Protein AF-0000000083961462 (afdb_homodimer)

Foldseek 3Di:
DDFQDQPDWWWAFFADPVQLALQRGDDIDTDRVLVLQAQAKEKEKEAQDFPDCQVLPPAVVLVVVCLVLCVVLGHQAYEYEKLDHRSRQSSRCSVSVNHDNSCRYTRTYDNVCPSQVVVHPLQKDAPVVVVSGIITFTWMFIRHNRDTQDIDGDPDNHDDLHHGPVNVSVSRD/DDFQDQPDWWWAFFADPVQLALQRGDDIDTDRVLVLQAQAKEKEWEAQDFPDCQVLPPAVVLVVVCLVLCVVLGHQAYEYEKLDHRSRQSSRCSVSPNHDNSCRYTRTYDNVCPSQVVVHPLQKDAPVVVVSGIITFTWMFIRHNRDTQDIDGDPDNHDDLHHGPVNVSVSRD

InterPro domains:
  IPR013740 Redoxin [PF08534] (23-169)
  IPR013766 Thioredoxin domain [PS51352] (6-144)
  IPR036249 Thioredoxin-like superfamily [SSF52833] (28-171)
  IPR037944 Peroxiredoxin-5-like [PTHR10430] (30-171)
  IPR037944 Peroxiredoxin-5-like [cd03013] (26-170)

Secondary structure (DSSP, 8-state):
-PBPP-SSPPEE----GGG-STT-----EE--HHHHHTTSEEEEEE-S-TT-HHIIIIIHHHHHHTHHHHHHTTEEEEEEEESS-HHHHHHHHHHTT---TT--EEEEE-TT-HHHHHH-GGGEEEEGGGT-EEEEPPEEEEEETTEEEEEEE-SSSS--STT-HHHHHHH--/-PBPP-SSPPEE----GGG-STT-----EE--HHHHHTTSEEEEEE-S-TT-HHIIIIIHHHHHHTHHHHHHTTEEEEEEEESS-HHHHHHHHHHTT---TT--EEEEE-TT-HHHHHH-GGGEEEEGGGT-EEEEPPEEEEEETTEEEEEEE-SSSS--STT-HHHHHHH--

Nearest PDB structures (foldseek):
  5j9c-assembly1_A  TM=9.405E-01  e=3.194E-19  Aspergillus fumigatus Af293
  5j9b-assembly1_B  TM=9.088E-01  e=1.086E-18  Aspergillus fumigatus Af293
  5j9b-assembly1_A  TM=9.108E-01  e=6.181E-18  Aspergillus fumigatus Af293
  7q68-assembly1_A-2  TM=9.149E-01  e=4.267E-17  Thermochaetoides thermophila DSM 1495
  7q6a-assembly1_B  TM=9.086E-01  e=7.143E-17  Thermochaetoides thermophila

Organism: NCBI:txid5486

Solvent-accessible surface area (backbone atoms only — not comparable to full-atom values): 17986 Å² total; per-residue (Å²): 122,58,61,59,79,50,91,63,60,34,29,22,31,74,58,37,84,92,42,58,49,53,62,42,65,69,68,70,42,76,44,59,44,58,67,62,24,52,86,32,32,35,39,38,32,36,30,53,40,68,37,31,58,59,45,58,71,45,53,50,49,45,42,65,75,38,47,65,60,40,48,74,69,54,37,68,38,37,37,38,34,22,28,45,28,26,45,48,30,34,25,41,42,34,69,73,64,57,82,55,68,78,46,47,64,38,42,30,21,29,36,79,39,60,66,39,47,74,76,29,70,70,35,40,42,78,36,50,92,79,49,48,18,65,26,23,26,32,21,27,32,37,31,51,54,40,26,46,80,40,75,48,53,43,93,49,91,62,85,58,63,76,54,28,50,67,50,52,58,70,66,54,127,125,57,60,60,81,51,90,64,59,34,30,23,32,74,58,39,81,92,41,56,51,54,65,43,63,69,68,70,40,76,43,59,45,57,68,62,24,52,88,31,34,34,38,39,32,36,30,53,41,67,39,31,58,60,45,58,70,44,53,50,48,45,41,65,75,38,47,66,61,41,47,75,70,54,37,69,37,39,39,38,34,22,30,46,28,26,43,48,30,35,26,40,43,34,70,74,62,58,82,55,69,78,45,47,65,38,44,30,21,28,37,80,37,59,65,39,47,74,76,29,72,71,34,41,41,78,35,49,93,78,48,48,19,66,26,22,26,31,20,28,32,36,30,50,54,38,28,45,79,41,77,48,54,44,92,50,93,60,86,58,64,78,56,28,48,66,49,52,57,69,66,54,126

Structure (mmCIF, N/CA/C/O backbone):
data_AF-0000000083961462-model_v1
#
loop_
_entity.id
_entity.type
_entity.pdbx_description
1 polymer 'Putative peroxisomal peroxiredoxin'
#
loop_
_atom_site.group_PDB
_atom_site.id
_atom_site.type_symbol
_atom_site.label_atom_id
_atom_site.label_alt_id
_atom_site.label_comp_id
_atom_site.label_asym_id
_atom_site.label_entity_id
_atom_site.label_seq_id
_atom_site.pdbx_PDB_ins_code
_atom_site.Cartn_x
_atom_site.Cartn_y
_atom_site.Cartn_z
_atom_site.occupancy
_atom_site.B_iso_or_equiv
_atom_site.auth_seq_id
_atom_site.auth_comp_id
_atom_site.auth_asym_id
_atom_site.auth_atom_id
_atom_site.pdbx_PDB_model_num
ATOM 1 N N . MET A 1 1 ? -15.281 27.422 13.891 1 69.81 1 MET A N 1
ATOM 2 C CA . MET A 1 1 ? -14.242 26.812 13.062 1 69.81 1 MET A CA 1
ATOM 3 C C . MET A 1 1 ? -14.391 25.297 13.039 1 69.81 1 MET A C 1
ATOM 5 O O . MET A 1 1 ? -14.875 24.703 14 1 69.81 1 MET A O 1
ATOM 9 N N . THR A 1 2 ? -14.203 24.828 11.82 1 91.56 2 THR A N 1
ATOM 10 C CA . THR A 1 2 ? -14.391 23.375 11.711 1 91.56 2 THR A CA 1
ATOM 11 C C . THR A 1 2 ? -13.188 22.625 12.281 1 91.56 2 THR A C 1
ATOM 13 O O . THR A 1 2 ? -12.039 23.031 12.055 1 91.56 2 THR A O 1
ATOM 16 N N . GLN A 1 3 ? -13.398 21.734 13.156 1 97 3 GLN A N 1
ATOM 17 C CA . GLN A 1 3 ? -12.344 20.938 13.789 1 97 3 GLN A CA 1
ATOM 18 C C . GLN A 1 3 ? -11.898 19.797 12.883 1 97 3 GLN A C 1
ATOM 20 O O . GLN A 1 3 ? -12.727 19.188 12.195 1 97 3 GLN A O 1
ATOM 25 N N . PHE A 1 4 ? -10.625 19.578 12.828 1 98.5 4 PHE A N 1
ATOM 26 C CA . PHE A 1 4 ? -10.148 18.359 12.172 1 98.5 4 PHE A CA 1
ATOM 27 C C . PHE A 1 4 ? -10.578 17.125 12.945 1 98.5 4 PHE A C 1
ATOM 29 O O . PHE A 1 4 ? -10.523 17.109 14.18 1 98.5 4 PHE A O 1
ATOM 36 N N . PRO A 1 5 ? -11.023 16.125 12.305 1 98.12 5 PRO A N 1
ATOM 37 C CA . PRO A 1 5 ? -11.492 14.938 13.008 1 98.12 5 PRO A CA 1
ATOM 38 C C . PRO A 1 5 ? -10.406 14.305 13.875 1 98.12 5 PRO A C 1
ATOM 40 O O . PRO A 1 5 ? -9.273 14.125 13.43 1 98.12 5 PRO A O 1
ATOM 43 N N . THR A 1 6 ? -10.781 13.953 15.156 1 97.75 6 THR A N 1
ATOM 44 C CA . THR A 1 6 ? -9.828 13.328 16.062 1 97.75 6 THR A CA 1
ATOM 45 C C . THR A 1 6 ? -10.414 12.07 16.688 1 97.75 6 THR A C 1
ATOM 47 O O . THR A 1 6 ? -9.836 11.5 17.609 1 97.75 6 THR A O 1
ATOM 50 N N . ASN A 1 7 ? -11.555 11.633 16.203 1 96.56 7 ASN A N 1
ATOM 51 C CA . ASN A 1 7 ? -12.219 10.445 16.75 1 96.56 7 ASN A CA 1
ATOM 52 C C . ASN A 1 7 ? -11.586 9.164 16.234 1 96.56 7 ASN A C 1
ATOM 54 O O . ASN A 1 7 ? -11.867 8.078 16.734 1 96.56 7 ASN A O 1
ATOM 58 N N . ILE A 1 8 ? -10.812 9.273 15.227 1 95.38 8 ILE A N 1
ATOM 59 C CA . ILE A 1 8 ? -10.039 8.164 14.672 1 95.38 8 ILE A CA 1
ATOM 60 C C . ILE A 1 8 ? -8.555 8.508 14.711 1 95.38 8 ILE A C 1
ATOM 62 O O . ILE A 1 8 ? -8.133 9.555 14.203 1 95.38 8 ILE A O 1
ATOM 66 N N . ASN A 1 9 ? -7.77 7.676 15.352 1 97 9 ASN A N 1
ATOM 67 C CA . ASN A 1 9 ? -6.32 7.844 15.344 1 97 9 ASN A CA 1
ATOM 68 C C . ASN A 1 9 ? -5.668 6.996 14.258 1 97 9 ASN A C 1
ATOM 70 O O . ASN A 1 9 ? -5.789 5.77 14.258 1 97 9 ASN A O 1
ATOM 74 N N . PRO A 1 10 ? -5 7.648 13.328 1 97.94 10 PRO A N 1
ATOM 75 C CA . PRO A 1 10 ? -4.234 6.848 12.367 1 97.94 10 PRO A CA 1
ATOM 76 C C . PRO A 1 10 ? -3.041 6.141 13.008 1 97.94 10 PRO A C 1
ATOM 78 O O . PRO A 1 10 ? -2.623 6.5 14.117 1 97.94 10 PRO A O 1
ATOM 81 N N . LYS A 1 11 ? -2.588 5.086 12.375 1 98.06 11 LYS A N 1
ATOM 82 C CA . LYS A 1 11 ? -1.362 4.406 12.789 1 98.06 11 LYS A CA 1
ATOM 83 C C . LYS A 1 11 ? -0.181 4.84 11.922 1 98.06 11 LYS A C 1
ATOM 85 O O . LYS A 1 11 ? -0.368 5.332 10.805 1 98.06 11 LYS A O 1
ATOM 90 N N . TYR A 1 12 ? 0.967 4.75 12.43 1 97.88 12 TYR A N 1
ATOM 91 C CA . TYR A 1 12 ? 2.201 4.93 11.672 1 97.88 12 TYR A CA 1
ATOM 92 C C . TYR A 1 12 ? 3.348 4.152 12.305 1 97.88 12 TYR A C 1
ATOM 94 O O . TYR A 1 12 ? 3.209 3.617 13.406 1 97.88 12 TYR A O 1
ATOM 102 N N . ILE A 1 13 ? 4.391 3.959 11.609 1 97.5 13 ILE A N 1
ATOM 103 C CA . ILE A 1 13 ? 5.621 3.357 12.109 1 97.5 13 ILE A CA 1
ATOM 104 C C . ILE A 1 13 ? 6.73 4.41 12.148 1 97.5 13 ILE A C 1
ATOM 106 O O . ILE A 1 13 ? 7.188 4.879 11.102 1 97.5 13 ILE A O 1
ATOM 110 N N . PRO A 1 14 ? 7.148 4.809 13.328 1 97.12 14 PRO A N 1
ATOM 111 C CA . PRO A 1 14 ? 8.227 5.793 13.391 1 97.12 14 PRO A CA 1
ATOM 112 C C . PRO A 1 14 ? 9.531 5.27 12.789 1 97.12 14 PRO A C 1
ATOM 114 O O . PRO A 1 14 ? 9.859 4.09 12.938 1 97.12 14 PRO A O 1
ATOM 117 N N . PHE A 1 15 ? 10.195 6.156 12.102 1 96.31 15 PHE A N 1
ATOM 118 C CA . PHE A 1 15 ? 11.516 5.793 11.594 1 96.31 15 PHE A CA 1
ATOM 119 C C . PHE A 1 15 ? 12.5 5.602 12.742 1 96.31 15 PHE A C 1
ATOM 121 O O . PHE A 1 15 ? 12.469 6.344 13.727 1 96.31 15 PHE A O 1
ATOM 128 N N . SER A 1 16 ? 13.281 4.66 12.648 1 94.56 16 SER A N 1
ATOM 129 C CA . SER A 1 16 ? 14.438 4.43 13.516 1 94.56 16 SER A CA 1
ATOM 130 C C . SER A 1 16 ? 15.633 3.938 12.711 1 94.56 16 SER A C 1
ATOM 132 O O . SER A 1 16 ? 15.477 3.193 11.742 1 94.56 16 SER A O 1
ATOM 134 N N . LYS A 1 17 ? 16.812 4.344 13.086 1 92.31 17 LYS A N 1
ATOM 135 C CA . LYS A 1 17 ? 18.031 3.945 12.391 1 92.31 17 LYS A CA 1
ATOM 136 C C . LYS A 1 17 ? 18.172 2.428 12.367 1 92.31 17 LYS A C 1
ATOM 138 O O . LYS A 1 17 ? 18.703 1.862 11.406 1 92.31 17 LYS A O 1
ATOM 143 N N . GLU A 1 18 ? 17.641 1.783 13.367 1 90.31 18 GLU A N 1
ATOM 144 C CA . GLU A 1 18 ? 17.703 0.327 13.445 1 90.31 18 GLU A CA 1
ATOM 145 C C . GLU A 1 18 ? 16.859 -0.327 12.359 1 90.31 18 GLU A C 1
ATOM 147 O O . GLU A 1 18 ? 17.141 -1.447 11.938 1 90.31 18 GLU A O 1
ATOM 152 N N . ASN A 1 19 ? 15.852 0.411 11.922 1 89.19 19 ASN A N 1
ATOM 153 C CA . ASN A 1 19 ? 14.953 -0.075 10.883 1 89.19 19 ASN A CA 1
ATOM 154 C C . ASN A 1 19 ? 14.969 0.829 9.656 1 89.19 19 ASN A C 1
ATOM 156 O O . ASN A 1 19 ? 13.914 1.238 9.164 1 89.19 19 ASN A O 1
ATOM 160 N N . SER A 1 20 ? 16.141 1.088 9.164 1 89.62 20 SER A N 1
ATOM 161 C CA . SER A 1 20 ? 16.297 2.102 8.133 1 89.62 20 SER A CA 1
ATOM 162 C C . SER A 1 20 ? 16.094 1.508 6.738 1 89.62 20 SER A C 1
ATOM 164 O O . SER A 1 20 ? 15.914 2.242 5.766 1 89.62 20 SER A O 1
ATOM 166 N N . GLY A 1 21 ? 16.203 0.167 6.633 1 91.88 21 GLY A N 1
ATOM 167 C CA . GLY A 1 21 ? 15.969 -0.466 5.344 1 91.88 21 GLY A CA 1
ATOM 168 C C . GLY A 1 21 ? 14.516 -0.424 4.906 1 91.88 21 GLY A C 1
ATOM 169 O O . GLY A 1 21 ? 13.617 -0.531 5.738 1 91.88 21 GLY A O 1
ATOM 170 N N . VAL A 1 22 ? 14.266 -0.302 3.621 1 94.12 22 VAL A N 1
ATOM 171 C CA . VAL A 1 22 ? 12.922 -0.179 3.061 1 94.12 22 VAL A CA 1
ATOM 172 C C . VAL A 1 22 ? 12.086 -1.395 3.457 1 94.12 22 VAL A C 1
ATOM 174 O O . VAL A 1 22 ? 10.875 -1.28 3.668 1 94.12 22 VAL A O 1
ATOM 177 N N . LEU A 1 23 ? 12.727 -2.582 3.643 1 94.56 23 LEU A N 1
ATOM 178 C CA . LEU A 1 23 ? 11.992 -3.812 3.916 1 94.56 23 LEU A CA 1
ATOM 179 C C . LEU A 1 23 ? 11.969 -4.109 5.414 1 94.56 23 LEU A C 1
ATOM 181 O O . LEU A 1 23 ? 11.359 -5.09 5.844 1 94.56 23 LEU A O 1
ATOM 185 N N . THR A 1 24 ? 12.57 -3.34 6.121 1 85.12 24 THR A N 1
ATOM 186 C CA . THR A 1 24 ? 12.547 -3.539 7.562 1 85.12 24 THR A CA 1
ATOM 187 C C . THR A 1 24 ? 11.453 -2.689 8.211 1 85.12 24 THR A C 1
ATOM 189 O O . THR A 1 24 ? 11.156 -1.589 7.738 1 85.12 24 THR A O 1
ATOM 192 N N . CYS A 1 25 ? 10.812 -3.334 9.078 1 81.25 25 CYS A N 1
ATOM 193 C CA . CYS A 1 25 ? 9.711 -2.551 9.625 1 81.25 25 CYS A CA 1
ATOM 194 C C . CYS A 1 25 ? 9.703 -2.605 11.148 1 81.25 25 CYS A C 1
ATOM 196 O O . CYS A 1 25 ? 10.211 -3.557 11.742 1 81.25 25 CYS A O 1
ATOM 198 N N . GLY A 1 26 ? 9.227 -1.482 11.688 1 89.25 26 GLY A N 1
ATOM 199 C CA . GLY A 1 26 ? 8.883 -1.436 13.102 1 89.25 26 GLY A CA 1
ATOM 200 C C . GLY A 1 26 ? 7.434 -1.777 13.375 1 89.25 26 GLY A C 1
ATOM 201 O O . GLY A 1 26 ? 6.754 -2.361 12.531 1 89.25 26 GLY A O 1
ATOM 202 N N . ASN A 1 27 ? 7.059 -1.509 14.586 1 93.94 27 ASN A N 1
ATOM 203 C CA . ASN A 1 27 ? 5.68 -1.771 14.992 1 93.94 27 ASN A CA 1
ATOM 204 C C . ASN A 1 27 ? 4.801 -0.538 14.812 1 93.94 27 ASN A C 1
ATOM 206 O O . ASN A 1 27 ? 5.164 0.558 15.242 1 93.94 27 ASN A O 1
ATOM 210 N N . PRO A 1 28 ? 3.682 -0.757 14.164 1 97.06 28 PRO A N 1
ATOM 211 C CA . PRO A 1 28 ? 2.754 0.372 14.062 1 97.06 28 PRO A CA 1
ATOM 212 C C . PRO A 1 28 ? 2.268 0.857 15.43 1 97.06 28 PRO A C 1
ATOM 214 O O . PRO A 1 28 ? 1.978 0.044 16.312 1 97.06 28 PRO A O 1
ATOM 217 N N . ILE A 1 29 ? 2.219 2.092 15.609 1 97.56 29 ILE A N 1
ATOM 218 C CA . ILE A 1 29 ? 1.666 2.689 16.812 1 97.56 29 ILE A CA 1
ATOM 219 C C . ILE A 1 29 ? 0.605 3.723 16.438 1 97.56 29 ILE A C 1
ATOM 221 O O . ILE A 1 29 ? 0.547 4.176 15.297 1 97.56 29 ILE A O 1
ATOM 225 N N . ASP A 1 30 ? -0.22 4.125 17.406 1 97.88 30 ASP A N 1
ATOM 226 C CA . ASP A 1 30 ? -1.248 5.141 17.188 1 97.88 30 ASP A CA 1
ATOM 227 C C . ASP A 1 30 ? -0.64 6.539 17.141 1 97.88 30 ASP A C 1
ATOM 229 O O . ASP A 1 30 ? 0.262 6.855 17.922 1 97.88 30 ASP A O 1
ATOM 233 N N . LEU A 1 31 ? -1.098 7.301 16.219 1 98.44 31 LEU A N 1
ATOM 234 C CA . LEU A 1 31 ? -0.888 8.742 16.266 1 98.44 31 LEU A CA 1
ATOM 235 C C . LEU A 1 31 ? -2.064 9.438 16.938 1 98.44 31 LEU A C 1
ATOM 237 O O . LEU A 1 31 ? -3.129 9.594 16.344 1 98.44 31 LEU A O 1
ATOM 241 N N . ASN A 1 32 ? -1.935 9.797 18.172 1 98.5 32 ASN A N 1
ATOM 242 C CA . ASN A 1 32 ? -2.996 10.484 18.906 1 98.5 32 ASN A CA 1
ATOM 243 C C . ASN A 1 32 ? -3.221 11.898 18.375 1 98.5 32 ASN A C 1
ATOM 245 O O . ASN A 1 32 ? -2.541 12.836 18.781 1 98.5 32 ASN A O 1
ATOM 249 N N . LEU A 1 33 ? -4.227 12.078 17.547 1 98.62 33 LEU A N 1
ATOM 250 C CA . LEU A 1 33 ? -4.461 13.344 16.859 1 98.62 33 LEU A CA 1
ATOM 251 C C . LEU A 1 33 ? -4.898 14.422 17.844 1 98.62 33 LEU A C 1
ATOM 253 O O . LEU A 1 33 ? -4.523 15.586 17.703 1 98.62 33 LEU A O 1
ATOM 257 N N . LYS A 1 34 ? -5.695 14.078 18.812 1 98.19 34 LYS A N 1
ATOM 258 C CA . LYS A 1 34 ? -6.121 15.055 19.812 1 98.19 34 LYS A CA 1
ATOM 259 C C . LYS A 1 34 ? -4.922 15.664 20.531 1 98.19 34 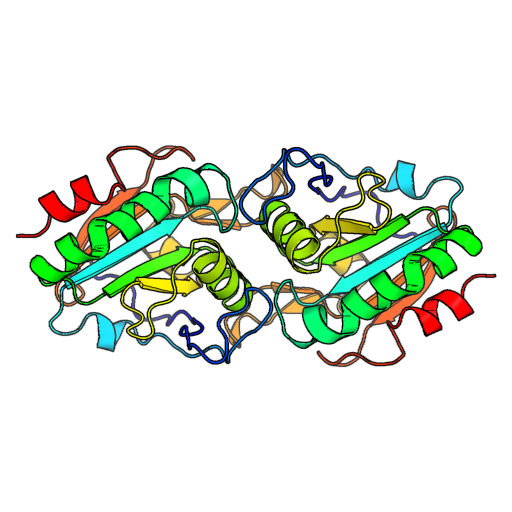LYS A C 1
ATOM 261 O O . LYS A 1 34 ? -4.844 16.891 20.688 1 98.19 34 LYS A O 1
ATOM 266 N N . ASP A 1 35 ? -4.047 14.789 20.922 1 98.56 35 ASP A N 1
ATOM 267 C CA . ASP A 1 35 ? -2.842 15.258 21.594 1 98.56 35 ASP A CA 1
ATOM 268 C C . ASP A 1 35 ? -1.95 16.047 20.641 1 98.56 35 ASP A C 1
ATOM 270 O O . ASP A 1 35 ? -1.368 17.062 21.031 1 98.56 35 ASP A O 1
ATOM 274 N N . LEU A 1 36 ? -1.837 15.578 19.438 1 98.69 36 LEU A N 1
ATOM 275 C CA . LEU A 1 36 ? -0.981 16.219 18.438 1 98.69 36 LEU A CA 1
ATOM 276 C C . LEU A 1 36 ? -1.452 17.641 18.156 1 98.69 36 LEU A C 1
ATOM 278 O O . LEU A 1 36 ? -0.634 18.547 17.984 1 98.69 36 LEU A O 1
ATOM 282 N N . PHE A 1 37 ? -2.74 17.859 18.141 1 98.62 37 PHE A N 1
ATOM 283 C CA . PHE A 1 37 ? -3.305 19.125 17.703 1 98.62 37 PHE A CA 1
ATOM 284 C C . PHE A 1 37 ? -3.387 20.109 18.875 1 98.62 37 PHE A C 1
ATOM 286 O O . PHE A 1 37 ? -3.619 21.297 18.672 1 98.62 37 PHE A O 1
ATOM 293 N N . LYS A 1 38 ? -3.236 19.594 20.078 1 98.12 38 LYS A N 1
ATOM 294 C CA . LYS A 1 38 ? -3.393 20.438 21.266 1 98.12 38 LYS A CA 1
ATOM 295 C C . LYS A 1 38 ? -2.293 21.484 21.328 1 98.12 38 LYS A C 1
ATOM 297 O O . LYS A 1 38 ? -1.106 21.156 21.344 1 98.12 38 LYS A O 1
ATOM 302 N N . ASP A 1 39 ? -2.691 22.734 21.359 1 98.25 39 ASP A N 1
ATOM 303 C CA . ASP A 1 39 ? -1.797 23.875 21.5 1 98.25 39 ASP A CA 1
ATOM 304 C C . ASP A 1 39 ? -0.655 23.812 20.5 1 98.25 39 ASP A C 1
ATOM 306 O O . ASP A 1 39 ? 0.515 23.953 20.859 1 98.25 39 ASP A O 1
ATOM 310 N N . SER A 1 40 ? -0.991 23.547 19.25 1 98.5 40 SER A N 1
ATOM 311 C CA . SER A 1 40 ? 0.039 23.375 18.234 1 98.5 40 SER A CA 1
ATOM 312 C C . SER A 1 40 ? -0.49 23.75 16.859 1 98.5 40 SER A C 1
ATOM 314 O O . SER A 1 40 ? -1.692 23.953 16.672 1 98.5 40 SER A O 1
ATOM 316 N N . THR A 1 41 ? 0.381 23.938 15.93 1 98.75 41 THR A N 1
ATOM 317 C CA . THR A 1 41 ? 0.136 24.031 14.492 1 98.75 41 THR A CA 1
ATOM 318 C C . THR A 1 41 ? 0.648 22.781 13.773 1 98.75 41 THR A C 1
ATOM 320 O O . THR A 1 41 ? 1.81 22.406 13.938 1 98.75 41 THR A O 1
ATOM 323 N N . VAL A 1 42 ? -0.262 22.125 13.094 1 98.88 42 VAL A N 1
ATOM 324 C CA . VAL A 1 42 ? 0.094 20.906 12.375 1 98.88 42 VAL A CA 1
ATOM 325 C C . VAL A 1 42 ? -0.356 21 10.922 1 98.88 42 VAL A C 1
ATOM 327 O O . VAL A 1 42 ? -1.44 21.516 10.641 1 98.88 42 VAL A O 1
ATOM 330 N N . VAL A 1 43 ? 0.468 20.594 10.008 1 98.81 43 VAL A N 1
ATOM 331 C CA . VAL A 1 43 ? 0.101 20.469 8.602 1 98.81 43 VAL A CA 1
ATOM 332 C C . VAL A 1 43 ? -0.283 19.016 8.305 1 98.81 43 VAL A C 1
ATOM 334 O O . VAL A 1 43 ? 0.419 18.094 8.703 1 98.81 43 VAL A O 1
ATOM 337 N N . VAL A 1 44 ? -1.441 18.812 7.703 1 98.81 44 VAL A N 1
ATOM 338 C CA . VAL A 1 44 ? -1.876 17.516 7.219 1 98.81 44 VAL A CA 1
ATOM 339 C C . VAL A 1 44 ? -2.029 17.547 5.699 1 98.81 44 VAL A C 1
ATOM 341 O O . VAL A 1 44 ? -2.648 18.469 5.152 1 98.81 44 VAL A O 1
ATOM 344 N N . THR A 1 45 ? -1.431 16.641 5.043 1 98.75 45 THR A N 1
ATOM 345 C CA . THR A 1 45 ? -1.65 16.547 3.604 1 98.75 45 THR A CA 1
ATOM 346 C C . THR A 1 45 ? -2.047 15.125 3.215 1 98.75 45 THR A C 1
ATOM 348 O O . THR A 1 45 ? -1.478 14.156 3.719 1 98.75 45 THR A O 1
ATOM 351 N N . GLY A 1 46 ? -3.117 14.984 2.475 1 98.31 46 GLY A N 1
ATOM 352 C CA . GLY A 1 46 ? -3.529 13.727 1.865 1 98.31 46 GLY A CA 1
ATOM 353 C C . GLY A 1 46 ? -2.936 13.508 0.487 1 98.31 46 GLY A C 1
ATOM 354 O O . GLY A 1 46 ? -2.701 14.469 -0.252 1 98.31 46 GLY A O 1
ATOM 355 N N . ALA A 1 47 ? -2.689 12.297 0.139 1 97.94 47 ALA A N 1
ATOM 356 C CA . ALA A 1 47 ? -2.17 11.938 -1.178 1 97.94 47 ALA A CA 1
ATOM 357 C C . ALA A 1 47 ? -2.877 10.703 -1.724 1 97.94 47 ALA A C 1
ATOM 359 O O . ALA A 1 47 ? -3.312 9.836 -0.958 1 97.94 47 ALA A O 1
ATOM 360 N N . PRO A 1 48 ? -3.004 10.594 -3.033 1 97.25 48 PRO A N 1
ATOM 361 C CA . PRO A 1 48 ? -3.648 9.422 -3.633 1 97.25 48 PRO A CA 1
ATOM 362 C C . PRO A 1 48 ? -2.982 8.109 -3.227 1 97.25 48 PRO A C 1
ATOM 364 O O . PRO A 1 48 ? -3.67 7.117 -2.967 1 97.25 48 PRO A O 1
ATOM 367 N N . GLY A 1 49 ? -1.555 8.195 -3.223 1 96.88 49 GLY A N 1
ATOM 368 C CA . GLY A 1 49 ? -0.974 6.945 -2.762 1 96.88 49 GLY A CA 1
ATOM 369 C C . GLY A 1 49 ? 0.541 6.926 -2.842 1 96.88 49 GLY A C 1
ATOM 370 O O . GLY A 1 49 ? 1.131 7.578 -3.705 1 96.88 49 GLY A O 1
ATOM 371 N N . PRO A 1 50 ? 1.145 6.059 -1.979 1 98 50 PRO A N 1
ATOM 372 C CA . PRO A 1 50 ? 2.594 5.844 -2.002 1 98 50 PRO A CA 1
ATOM 373 C C . PRO A 1 50 ? 3.082 5.242 -3.318 1 98 50 PRO A C 1
ATOM 375 O O . PRO A 1 50 ? 2.367 4.457 -3.943 1 98 50 PRO A O 1
ATOM 378 N N . PHE A 1 51 ? 4.336 5.703 -3.768 1 97.44 51 PHE A N 1
ATOM 379 C CA . PHE A 1 51 ? 5.074 5.137 -4.891 1 97.44 51 PHE A CA 1
ATOM 380 C C . PHE A 1 51 ? 4.422 5.512 -6.215 1 97.44 51 PHE A C 1
ATOM 382 O O . PHE A 1 51 ? 4.883 5.098 -7.277 1 97.44 51 PHE A O 1
ATOM 389 N N . THR A 1 52 ? 3.32 6.336 -6.164 1 96 52 THR A N 1
ATOM 390 C CA . THR A 1 52 ? 2.785 6.922 -7.387 1 96 52 THR A CA 1
ATOM 391 C C . THR A 1 52 ? 3.701 8.023 -7.906 1 96 52 THR A C 1
ATOM 393 O O . THR A 1 52 ? 4.41 8.664 -7.125 1 96 52 THR A O 1
ATOM 396 N N . PRO A 1 53 ? 3.693 8.242 -9.18 1 94.19 53 PRO A N 1
ATOM 397 C CA . PRO A 1 53 ? 4.668 9.164 -9.766 1 94.19 53 PRO A CA 1
ATOM 398 C C . PRO A 1 53 ? 4.555 10.578 -9.203 1 94.19 53 PRO A C 1
ATOM 400 O O . PRO A 1 53 ? 5.523 11.109 -8.648 1 94.19 53 PRO A O 1
ATOM 403 N N . VAL A 1 54 ? 3.408 11.188 -9.234 1 94.12 54 VAL A N 1
ATOM 404 C CA . VAL A 1 54 ? 3.248 12.57 -8.805 1 94.12 54 VAL A CA 1
ATOM 405 C C . VAL A 1 54 ? 3.508 12.68 -7.305 1 94.12 54 VAL A C 1
ATOM 407 O O . VAL A 1 54 ? 4.203 13.602 -6.855 1 94.12 54 VAL A O 1
ATOM 410 N N . CYS A 1 55 ? 3.033 11.789 -6.531 1 96.75 55 CYS A N 1
ATOM 411 C CA . CYS A 1 55 ? 3.188 11.828 -5.082 1 96.75 55 CYS A CA 1
ATOM 412 C C . CYS A 1 55 ? 4.648 11.664 -4.684 1 96.75 55 CYS A C 1
ATOM 414 O O . CYS A 1 55 ? 5.102 12.266 -3.705 1 96.75 55 CYS A O 1
ATOM 416 N N . SER A 1 56 ? 5.426 10.875 -5.441 1 97.06 56 SER A N 1
ATOM 417 C CA . SER A 1 56 ? 6.781 10.5 -5.047 1 97.06 56 SER A CA 1
ATOM 418 C C . SER A 1 56 ? 7.82 11.383 -5.734 1 97.06 56 SER A C 1
ATOM 420 O O . SER A 1 56 ? 8.961 11.477 -5.277 1 97.06 56 SER A O 1
ATOM 422 N N . GLU A 1 57 ? 7.418 12.023 -6.824 1 94.5 57 GLU A N 1
ATOM 423 C CA . GLU A 1 57 ? 8.391 12.82 -7.562 1 94.5 57 GLU A CA 1
ATOM 424 C C . GLU A 1 57 ? 8.195 14.312 -7.305 1 94.5 57 GLU A C 1
ATOM 426 O O . GLU A 1 57 ? 9.125 15.102 -7.473 1 94.5 57 GLU A O 1
ATOM 431 N N . GLN A 1 58 ? 7.004 14.688 -6.898 1 95.69 58 GLN A N 1
ATOM 432 C CA . GLN A 1 58 ? 6.707 16.109 -6.824 1 95.69 58 GLN A CA 1
ATOM 433 C C . GLN A 1 58 ? 6.086 16.469 -5.48 1 95.69 58 GLN A C 1
ATOM 435 O O . GLN A 1 58 ? 6.684 17.219 -4.691 1 95.69 58 GLN A O 1
ATOM 440 N N . HIS A 1 59 ? 4.977 15.914 -5.098 1 97.5 59 HIS A N 1
ATOM 441 C CA . HIS A 1 59 ? 4.129 16.344 -3.986 1 97.5 59 HIS A CA 1
ATOM 442 C C . HIS A 1 59 ? 4.859 16.203 -2.654 1 97.5 59 HIS A C 1
ATOM 444 O O . HIS A 1 59 ? 5.211 17.203 -2.029 1 97.5 59 HIS A O 1
ATOM 450 N N . ILE A 1 60 ? 5.281 14.992 -2.262 1 98.25 60 ILE A N 1
ATOM 451 C CA . ILE A 1 60 ? 5.859 14.773 -0.939 1 98.25 60 ILE A CA 1
ATOM 452 C C . ILE A 1 60 ? 7.293 15.297 -0.911 1 98.25 60 ILE A C 1
ATOM 454 O O . ILE A 1 60 ? 7.723 15.898 0.078 1 98.25 60 ILE A O 1
ATOM 458 N N . PRO A 1 61 ? 8.039 15.164 -2.027 1 97.75 61 PRO A N 1
ATOM 459 C CA . PRO A 1 61 ? 9.359 15.797 -2.039 1 97.75 61 PRO A CA 1
ATOM 460 C C . PRO A 1 61 ? 9.289 17.312 -1.831 1 97.75 61 PRO A C 1
ATOM 462 O O . PRO A 1 61 ? 10.195 17.891 -1.234 1 97.75 61 PRO A O 1
ATOM 465 N N . ASP A 1 62 ? 8.273 17.922 -2.33 1 97.94 62 ASP A N 1
ATOM 466 C CA . ASP A 1 62 ? 8.07 19.359 -2.072 1 97.94 62 ASP A CA 1
ATOM 467 C C . ASP A 1 62 ? 7.988 19.625 -0.573 1 97.94 62 ASP A C 1
ATOM 469 O O . ASP A 1 62 ? 8.555 20.609 -0.087 1 97.94 62 ASP A O 1
ATOM 473 N N . TYR A 1 63 ? 7.277 18.828 0.188 1 98.19 63 TYR A N 1
ATOM 474 C CA . TYR A 1 63 ? 7.168 18.984 1.635 1 98.19 63 TYR A CA 1
ATOM 475 C C . TYR A 1 63 ? 8.508 18.703 2.312 1 98.19 63 TYR A C 1
ATOM 477 O O . TYR A 1 63 ? 8.906 19.438 3.229 1 98.19 63 TYR A O 1
ATOM 485 N N . LEU A 1 64 ? 9.211 17.688 1.895 1 97.5 64 LEU A N 1
ATOM 486 C CA . LEU A 1 64 ? 10.484 17.312 2.496 1 97.5 64 LEU A CA 1
ATOM 487 C C . LEU A 1 64 ? 11.516 18.422 2.338 1 97.5 64 LEU A C 1
ATOM 489 O O . LEU A 1 64 ? 12.312 18.672 3.246 1 97.5 64 LEU A O 1
ATOM 493 N N . LYS A 1 65 ? 11.453 19.109 1.208 1 97.06 65 LYS A N 1
ATOM 494 C CA . LYS A 1 65 ? 12.391 20.203 0.936 1 97.06 65 LYS A CA 1
ATOM 495 C C . LYS A 1 65 ? 12.117 21.406 1.839 1 97.06 65 LYS A C 1
ATOM 497 O O . LYS A 1 65 ? 12.984 22.266 2.014 1 97.06 65 LYS A O 1
ATOM 502 N N . HIS A 1 66 ? 10.953 21.5 2.404 1 97.75 66 HIS A N 1
ATOM 503 C CA . HIS A 1 66 ? 10.562 22.688 3.143 1 97.75 66 HIS A CA 1
ATOM 504 C C . HIS A 1 66 ? 10.398 22.391 4.629 1 97.75 66 HIS A C 1
ATOM 506 O O . HIS A 1 66 ? 9.75 23.156 5.355 1 97.75 66 HIS A O 1
ATOM 512 N N . LEU A 1 67 ? 10.914 21.297 5.098 1 97 67 LEU A N 1
ATOM 513 C CA . LEU A 1 67 ? 10.742 20.906 6.496 1 97 67 LEU A CA 1
ATOM 514 C C . LEU A 1 67 ? 11.289 22 7.422 1 97 67 LEU A C 1
ATOM 516 O O . LEU A 1 67 ? 10.664 22.328 8.43 1 97 67 LEU A O 1
ATOM 520 N N . LYS A 1 68 ? 12.461 22.516 7.105 1 97 68 LYS A N 1
ATOM 521 C CA . LYS A 1 68 ? 13.055 23.562 7.934 1 97 68 LYS A CA 1
ATOM 522 C C . LYS A 1 68 ? 12.148 24.797 7.977 1 97 68 LYS A C 1
ATOM 524 O O . LYS A 1 68 ? 12.016 25.438 9.023 1 97 68 LYS A O 1
ATOM 529 N N . ASP A 1 69 ? 11.602 25.188 6.805 1 98.44 69 ASP A N 1
ATOM 530 C CA . ASP A 1 69 ? 10.695 26.328 6.742 1 98.44 69 ASP A CA 1
ATOM 531 C C . ASP A 1 69 ? 9.492 26.125 7.66 1 98.44 69 ASP A C 1
ATOM 533 O O . ASP A 1 69 ? 9.07 27.047 8.359 1 98.44 69 ASP A O 1
ATOM 537 N N . PHE A 1 70 ? 8.898 24.938 7.695 1 98.62 70 PHE A N 1
ATOM 538 C CA . PHE A 1 70 ? 7.77 24.625 8.562 1 98.62 70 PHE A CA 1
ATOM 539 C C . PHE A 1 70 ? 8.172 24.719 10.023 1 98.62 70 PHE A C 1
ATOM 541 O O . PHE A 1 70 ? 7.434 25.281 10.836 1 98.62 70 PHE A O 1
ATOM 548 N N . LYS A 1 71 ? 9.328 24.156 10.312 1 98 71 LYS A N 1
ATOM 549 C CA . LYS A 1 71 ? 9.836 24.234 11.68 1 98 71 LYS A CA 1
ATOM 550 C C . LYS A 1 71 ? 10.016 25.672 12.133 1 98 71 LYS A C 1
ATOM 552 O O . LYS A 1 71 ? 9.609 26.047 13.234 1 98 71 LYS A O 1
ATOM 557 N N . ASP A 1 72 ? 10.602 26.406 11.266 1 98.19 72 ASP A N 1
ATOM 558 C CA . ASP A 1 72 ? 10.883 27.812 11.57 1 98.19 72 ASP A CA 1
ATOM 559 C C . ASP A 1 72 ? 9.594 28.594 11.82 1 98.19 72 ASP A C 1
ATOM 561 O O . ASP A 1 72 ? 9.586 29.562 12.57 1 98.19 72 ASP A O 1
ATOM 565 N N . LYS A 1 73 ? 8.5 28.141 11.266 1 98.19 73 LYS A N 1
ATOM 566 C CA . LYS A 1 73 ? 7.211 28.828 11.422 1 98.19 73 LYS A CA 1
ATOM 567 C C . LYS A 1 73 ? 6.418 28.234 12.578 1 98.19 73 LYS A C 1
ATOM 569 O O . LYS A 1 73 ? 5.262 28.625 12.805 1 98.19 73 LYS A O 1
ATOM 574 N N . GLY A 1 74 ? 6.98 27.281 13.203 1 98.31 74 GLY A N 1
ATOM 575 C CA . GLY A 1 74 ? 6.387 26.766 14.43 1 98.31 74 GLY A CA 1
ATOM 576 C C . GLY A 1 74 ? 5.465 25.578 14.195 1 98.31 74 GLY A C 1
ATOM 577 O O . GLY A 1 74 ? 4.68 25.219 15.078 1 98.31 74 GLY A O 1
ATOM 578 N N . VAL A 1 75 ? 5.516 25.031 13.07 1 98.81 75 VAL A N 1
ATOM 579 C CA . VAL A 1 75 ? 4.742 23.812 12.805 1 98.81 75 VAL A CA 1
ATOM 580 C C . VAL A 1 75 ? 5.316 22.656 13.609 1 98.81 75 VAL A C 1
ATOM 582 O O . VAL A 1 75 ? 6.527 22.406 13.586 1 98.81 75 VAL A O 1
ATOM 585 N N . LYS A 1 76 ? 4.48 21.969 14.328 1 98.75 76 LYS A N 1
ATOM 586 C CA . LYS A 1 76 ? 4.926 20.891 15.203 1 98.75 76 LYS A CA 1
ATOM 587 C C . LYS A 1 76 ? 5.281 19.641 14.398 1 98.75 76 LYS A C 1
ATOM 589 O O . LYS A 1 76 ? 6.309 19.016 14.641 1 98.75 76 LYS A O 1
ATOM 594 N N . LYS A 1 77 ? 4.379 19.219 13.453 1 98.81 77 LYS A N 1
ATOM 595 C CA . LYS A 1 77 ? 4.551 18.047 12.586 1 98.81 77 LYS A CA 1
ATOM 596 C C . LYS A 1 77 ? 3.891 18.266 11.227 1 98.81 77 LYS A C 1
ATOM 598 O O . LYS A 1 77 ? 2.98 19.094 11.102 1 98.81 77 LYS A O 1
ATOM 603 N N . VAL A 1 78 ? 4.359 17.594 10.273 1 98.81 78 VAL A N 1
ATOM 604 C CA . VAL A 1 78 ? 3.686 17.391 9 1 98.81 78 VAL A CA 1
ATOM 605 C C . VAL A 1 78 ? 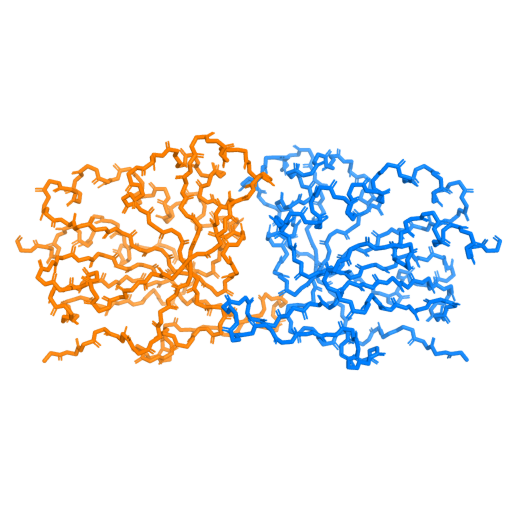3.199 15.945 8.891 1 98.81 78 VAL A C 1
ATOM 607 O O . VAL A 1 78 ? 3.994 15.008 8.992 1 98.81 78 VAL A O 1
ATOM 610 N N . VAL A 1 79 ? 1.883 15.773 8.727 1 98.88 79 VAL A N 1
ATOM 611 C CA . VAL A 1 79 ? 1.296 14.445 8.633 1 98.88 79 VAL A CA 1
ATOM 612 C C . VAL A 1 79 ? 0.886 14.156 7.195 1 98.88 79 VAL A C 1
ATOM 614 O O . VAL A 1 79 ? 0.135 14.922 6.59 1 98.88 79 VAL A O 1
ATOM 617 N N . VAL A 1 80 ? 1.413 13.102 6.637 1 98.88 80 VAL A N 1
ATOM 618 C CA . VAL A 1 80 ? 1.025 12.602 5.324 1 98.88 80 VAL A CA 1
ATOM 619 C C . VAL A 1 80 ? 0.043 11.445 5.48 1 98.88 80 VAL A C 1
ATOM 621 O O . VAL A 1 80 ? 0.359 10.438 6.117 1 98.88 80 VAL A O 1
ATOM 624 N N . LEU A 1 81 ? -1.136 11.57 4.914 1 98.75 81 LEU A N 1
ATOM 625 C CA . LEU A 1 81 ? -2.172 10.547 5 1 98.75 81 LEU A CA 1
ATOM 626 C C . LEU A 1 81 ? -2.426 9.922 3.631 1 98.75 81 LEU A C 1
ATOM 628 O O . LEU A 1 81 ? -2.504 10.625 2.625 1 98.75 81 LEU A O 1
ATOM 632 N N . THR A 1 82 ? -2.488 8.633 3.586 1 98.62 82 THR A N 1
ATOM 633 C CA . THR A 1 82 ? -3.016 7.906 2.436 1 98.62 82 THR A CA 1
ATOM 634 C C . THR A 1 82 ? -3.922 6.766 2.887 1 98.62 82 THR A C 1
ATOM 636 O O . THR A 1 82 ? -4.027 6.48 4.082 1 98.62 82 THR A O 1
ATOM 639 N N . ALA A 1 83 ? -4.586 6.121 1.936 1 98.25 83 ALA A N 1
ATOM 640 C CA . ALA A 1 83 ? -5.473 5 2.234 1 98.25 83 ALA A CA 1
ATOM 641 C C . ALA A 1 83 ? -4.703 3.684 2.271 1 98.25 83 ALA A C 1
ATOM 643 O O . ALA A 1 83 ? -5.27 2.617 2.033 1 98.25 83 ALA A O 1
ATOM 644 N N . ASN A 1 84 ? -3.414 3.697 2.49 1 98.19 84 ASN A N 1
ATOM 645 C CA . ASN A 1 84 ? -2.574 2.508 2.584 1 98.19 84 ASN A CA 1
ATOM 646 C C . ASN A 1 84 ? -2.209 2.191 4.031 1 98.19 84 ASN A C 1
ATOM 648 O O . ASN A 1 84 ? -2.434 3.008 4.926 1 98.19 84 ASN A O 1
ATOM 652 N N . ASP A 1 85 ? -1.751 1.029 4.301 1 97.56 85 ASP A N 1
ATOM 653 C CA . ASP A 1 85 ? -1.416 0.554 5.641 1 97.56 85 ASP A CA 1
ATOM 654 C C . ASP A 1 85 ? -0.086 1.136 6.113 1 97.56 85 ASP A C 1
ATOM 656 O O . ASP A 1 85 ? 0.667 1.703 5.32 1 97.56 85 ASP A O 1
ATOM 660 N N . PRO A 1 86 ? 0.228 0.985 7.434 1 97.81 86 PRO A N 1
ATOM 661 C CA . PRO A 1 86 ? 1.402 1.653 8 1 97.81 86 PRO A CA 1
ATOM 662 C C . PRO A 1 86 ? 2.717 1.097 7.457 1 97.81 86 PRO A C 1
ATOM 664 O O . PRO A 1 86 ? 3.723 1.808 7.422 1 97.81 86 PRO A O 1
ATOM 667 N N . PHE A 1 87 ? 2.75 -0.178 7.059 1 97.75 87 PHE A N 1
ATOM 668 C CA . PHE A 1 87 ? 3.98 -0.782 6.559 1 97.75 87 PHE A CA 1
ATOM 669 C C . PHE A 1 87 ? 4.379 -0.173 5.219 1 97.75 87 PHE A C 1
ATOM 671 O O . PHE A 1 87 ? 5.543 0.166 5.004 1 97.75 87 PHE A O 1
ATOM 678 N N . VAL A 1 88 ? 3.391 -0.014 4.363 1 98.12 88 VAL A N 1
ATOM 679 C CA . VAL A 1 88 ? 3.615 0.62 3.068 1 98.12 88 VAL A CA 1
ATOM 680 C C . VAL A 1 88 ? 4.039 2.072 3.271 1 98.12 88 VAL A C 1
ATOM 682 O O . VAL A 1 88 ? 4.98 2.547 2.629 1 98.12 88 VAL A O 1
ATOM 685 N N . MET A 1 89 ? 3.365 2.762 4.168 1 98.31 89 MET A N 1
ATOM 686 C CA . MET A 1 89 ? 3.662 4.168 4.418 1 98.31 89 MET A CA 1
ATOM 687 C C . MET A 1 89 ? 5.09 4.34 4.926 1 98.31 89 MET A C 1
ATOM 689 O O . MET A 1 89 ? 5.805 5.246 4.492 1 98.31 89 MET A O 1
ATOM 693 N N . ALA A 1 90 ? 5.496 3.492 5.867 1 97.56 90 ALA A N 1
ATOM 694 C CA . ALA A 1 90 ? 6.855 3.553 6.398 1 97.56 90 ALA A CA 1
ATOM 695 C C . ALA A 1 90 ? 7.883 3.279 5.305 1 97.56 90 ALA A C 1
ATOM 697 O O . ALA A 1 90 ? 8.898 3.975 5.207 1 97.56 90 ALA A O 1
ATOM 698 N N . ALA A 1 91 ? 7.641 2.275 4.492 1 97.62 91 ALA A N 1
ATOM 699 C CA . ALA A 1 91 ? 8.539 1.941 3.389 1 97.62 91 ALA A CA 1
ATOM 700 C C . ALA A 1 91 ? 8.664 3.107 2.414 1 97.62 91 ALA A C 1
ATOM 702 O O . ALA A 1 91 ? 9.766 3.408 1.939 1 97.62 91 ALA A O 1
ATOM 703 N N . TRP A 1 92 ? 7.527 3.762 2.131 1 98.12 92 TRP A N 1
ATOM 704 C CA . TRP A 1 92 ? 7.508 4.891 1.205 1 98.12 92 TRP A CA 1
ATOM 705 C C . TRP A 1 92 ? 8.336 6.051 1.748 1 98.12 92 TRP A C 1
ATOM 707 O O . TRP A 1 92 ? 9.141 6.641 1.023 1 98.12 92 TRP A O 1
ATOM 717 N N . GLY A 1 93 ? 8.148 6.379 3.031 1 97.56 93 GLY A N 1
ATOM 718 C CA . GLY A 1 93 ? 8.969 7.414 3.643 1 97.56 93 GLY A CA 1
ATOM 719 C C . GLY A 1 93 ? 10.461 7.145 3.521 1 97.56 93 GLY A C 1
ATOM 720 O O . GLY A 1 93 ? 11.219 8.031 3.133 1 97.56 93 GLY A O 1
ATOM 721 N N . LYS A 1 94 ? 10.836 5.922 3.816 1 96.81 94 LYS A N 1
ATOM 722 C CA . LYS A 1 94 ? 12.242 5.539 3.721 1 96.81 94 LYS A CA 1
ATOM 723 C C . LYS A 1 94 ? 12.734 5.609 2.277 1 96.81 94 LYS A C 1
ATOM 725 O O . LYS A 1 94 ? 13.844 6.078 2.016 1 96.81 94 LYS A O 1
ATOM 730 N N . ALA A 1 95 ? 11.914 5.152 1.346 1 96.5 95 ALA A N 1
ATOM 731 C CA . ALA A 1 95 ? 12.273 5.188 -0.069 1 96.5 95 ALA A CA 1
ATOM 732 C C . ALA A 1 95 ? 12.484 6.625 -0.542 1 96.5 95 ALA A C 1
ATOM 734 O O . ALA A 1 95 ? 13.32 6.879 -1.415 1 96.5 95 ALA A O 1
ATOM 735 N N . LEU A 1 96 ? 11.742 7.547 0.009 1 97.19 96 LEU A N 1
ATOM 736 C CA . LEU A 1 96 ? 11.852 8.961 -0.338 1 97.19 96 LEU A CA 1
ATOM 737 C C . LEU A 1 96 ? 13.094 9.578 0.289 1 97.19 96 LEU A C 1
ATOM 739 O O . LEU A 1 96 ? 13.406 10.742 0.031 1 97.19 96 LEU A O 1
ATOM 743 N N . GLY A 1 97 ? 13.742 8.828 1.172 1 94.56 97 GLY A N 1
ATOM 744 C CA . GLY A 1 97 ? 14.992 9.273 1.758 1 94.56 97 GLY A CA 1
ATOM 745 C C . GLY A 1 97 ? 14.812 9.93 3.115 1 94.56 97 GLY A C 1
ATOM 746 O O . GLY A 1 97 ? 15.75 10.523 3.652 1 94.56 97 GLY A O 1
ATOM 747 N N . TYR A 1 98 ? 13.57 9.836 3.609 1 94.19 98 TYR A N 1
ATOM 748 C CA . TYR A 1 98 ? 13.383 10.383 4.945 1 94.19 98 TYR A CA 1
ATOM 749 C C . TYR A 1 98 ? 13.984 9.477 6.008 1 94.19 98 TYR A C 1
ATOM 751 O O . TYR A 1 98 ? 13.539 8.336 6.188 1 94.19 98 TYR A O 1
ATOM 759 N N . THR A 1 99 ? 15.008 9.93 6.758 1 89.31 99 THR A N 1
ATOM 760 C CA . THR A 1 99 ? 15.75 9.117 7.711 1 89.31 99 THR A CA 1
ATOM 761 C C . THR A 1 99 ? 15.992 9.883 9.008 1 89.31 99 THR A C 1
ATOM 763 O O . THR A 1 99 ? 17.062 9.773 9.617 1 89.31 99 THR A O 1
ATOM 766 N N . ASP A 1 100 ? 15.094 10.641 9.336 1 92.94 100 ASP A N 1
ATOM 767 C CA . ASP A 1 100 ? 15.242 11.445 10.547 1 92.94 100 ASP A CA 1
ATOM 768 C C . ASP A 1 100 ? 14.422 10.859 11.695 1 92.94 100 ASP A C 1
ATOM 770 O O . ASP A 1 100 ? 13.188 10.797 11.609 1 92.94 100 ASP A O 1
ATOM 774 N N . GLU A 1 101 ? 15.047 10.555 12.836 1 95.31 101 GLU A N 1
ATOM 775 C CA . GLU A 1 101 ? 14.398 9.906 13.977 1 95.31 101 GLU A CA 1
ATOM 776 C C . GLU A 1 101 ? 13.516 10.891 14.734 1 95.31 101 GLU A C 1
ATOM 778 O O . GLU A 1 101 ? 12.719 10.484 15.586 1 95.31 101 GLU A O 1
ATOM 783 N N . GLU A 1 102 ? 13.617 12.125 14.398 1 95.94 102 GLU A N 1
ATOM 784 C CA . GLU A 1 102 ? 12.703 13.102 14.984 1 95.94 102 GLU A CA 1
ATOM 785 C C . GLU A 1 102 ? 11.266 12.859 14.539 1 95.94 102 GLU A C 1
ATOM 787 O O . GLU A 1 102 ? 10.32 13.266 15.211 1 95.94 102 GLU A O 1
ATOM 792 N N . ASN A 1 103 ? 11.086 12.188 13.43 1 97.31 103 ASN A N 1
ATOM 793 C CA . ASN A 1 103 ? 9.773 11.914 12.859 1 97.31 103 ASN A CA 1
ATOM 794 C C . ASN A 1 103 ? 8.93 13.18 12.758 1 97.31 103 ASN A C 1
ATOM 796 O O . ASN A 1 103 ? 7.777 13.203 13.195 1 97.31 103 ASN A O 1
ATOM 800 N N . TYR A 1 104 ? 9.656 14.227 12.234 1 98.5 104 TYR A N 1
ATOM 801 C CA . TYR A 1 104 ? 8.953 15.484 12.016 1 98.5 104 TYR A CA 1
ATOM 802 C C . TYR A 1 104 ? 7.879 15.336 10.945 1 98.5 104 TYR A C 1
ATOM 804 O O . TYR A 1 104 ? 6.801 15.922 11.055 1 98.5 104 TYR A O 1
ATOM 812 N N . ILE A 1 105 ? 8.164 14.688 9.891 1 98.56 105 ILE A N 1
ATOM 813 C CA . ILE A 1 105 ? 7.137 14.25 8.953 1 98.56 105 ILE A CA 1
ATOM 814 C C . ILE A 1 105 ? 6.688 12.836 9.305 1 98.56 105 ILE A C 1
ATOM 816 O O . ILE A 1 105 ? 7.516 11.961 9.555 1 98.56 105 ILE A O 1
ATOM 820 N N . ILE A 1 106 ? 5.402 12.648 9.422 1 98.62 106 ILE A N 1
ATOM 821 C CA . ILE A 1 106 ? 4.809 11.375 9.812 1 98.62 106 ILE A CA 1
ATOM 822 C C . ILE A 1 106 ? 4.023 10.789 8.648 1 98.62 106 ILE A C 1
ATOM 824 O O . ILE A 1 106 ? 3.092 11.414 8.133 1 98.62 106 ILE A O 1
ATOM 828 N N . PHE A 1 107 ? 4.43 9.664 8.203 1 98.5 107 PHE A N 1
ATOM 829 C CA . PHE A 1 107 ? 3.689 8.93 7.188 1 98.5 107 PHE A CA 1
ATOM 830 C C . PHE A 1 107 ? 2.627 8.047 7.824 1 98.5 107 PHE A C 1
ATOM 832 O O . PHE A 1 107 ? 2.922 6.93 8.258 1 98.5 107 PHE A O 1
ATOM 839 N N . ALA A 1 108 ? 1.399 8.523 7.879 1 98.69 108 ALA A N 1
ATOM 840 C CA . ALA A 1 108 ? 0.32 7.887 8.625 1 98.69 108 ALA A CA 1
ATOM 841 C C . ALA A 1 108 ? -0.712 7.273 7.684 1 98.69 108 ALA A C 1
ATOM 843 O O . ALA A 1 108 ? -0.63 7.449 6.465 1 98.69 108 ALA A O 1
ATOM 844 N N . THR A 1 109 ? -1.575 6.562 8.266 1 98.12 109 THR A N 1
ATOM 845 C CA . THR A 1 109 ? -2.508 5.766 7.477 1 98.12 109 THR A CA 1
ATOM 846 C C . THR A 1 109 ? -3.938 6.266 7.656 1 98.12 109 THR A C 1
ATOM 848 O O . THR A 1 109 ? -4.277 6.816 8.711 1 98.12 109 THR A O 1
ATOM 851 N N . ASP A 1 110 ? -4.746 6.156 6.688 1 97.88 110 ASP A N 1
ATOM 852 C CA . ASP A 1 110 ? -6.203 6.273 6.656 1 97.88 110 ASP A CA 1
ATOM 853 C C . ASP A 1 110 ? -6.82 5.199 5.77 1 97.88 110 ASP A C 1
ATOM 855 O O . ASP A 1 110 ? -7.461 5.508 4.762 1 97.88 110 ASP A O 1
ATOM 859 N N . PRO A 1 111 ? -6.594 3.9 6.137 1 95.56 111 PRO A N 1
ATOM 860 C CA . PRO A 1 111 ? -6.777 2.781 5.211 1 95.56 111 PRO A CA 1
ATOM 861 C C . PRO A 1 111 ? -8.203 2.686 4.676 1 95.56 111 PRO A C 1
ATOM 863 O O . PRO A 1 111 ? -8.422 2.182 3.568 1 95.56 111 PRO A O 1
ATOM 866 N N . ASN A 1 112 ? -9.195 3.1 5.391 1 95.19 112 ASN A N 1
ATOM 867 C CA . ASN A 1 112 ? -10.586 3.096 4.941 1 95.19 112 ASN A CA 1
ATOM 868 C C . ASN A 1 112 ? -11.07 4.504 4.609 1 95.19 112 ASN A C 1
ATOM 870 O O . ASN A 1 112 ? -12.273 4.73 4.465 1 95.19 112 ASN A O 1
ATOM 874 N N . ALA A 1 113 ? -10.203 5.453 4.645 1 97.62 113 ALA A N 1
ATOM 875 C CA . ALA A 1 113 ? -10.422 6.863 4.34 1 97.62 113 ALA A CA 1
ATOM 876 C C . ALA A 1 113 ? -11.461 7.473 5.285 1 97.62 113 ALA A C 1
ATOM 878 O O . ALA A 1 113 ? -12.211 8.367 4.895 1 97.62 113 ALA A O 1
ATOM 879 N N . GLU A 1 114 ? -11.539 6.922 6.461 1 97.69 114 GLU A N 1
ATOM 880 C CA . GLU A 1 114 ? -12.57 7.371 7.398 1 97.69 114 GLU A CA 1
ATOM 881 C C . GLU A 1 114 ? -12.305 8.805 7.855 1 97.69 114 GLU A C 1
ATOM 883 O O . GLU A 1 114 ? -13.242 9.602 7.977 1 97.69 114 GLU A O 1
ATOM 888 N N . ILE A 1 115 ? -11.07 9.18 8.164 1 98.25 115 ILE A N 1
ATOM 889 C CA . ILE A 1 115 ? -10.711 10.531 8.562 1 98.25 115 ILE A CA 1
ATOM 890 C C . ILE A 1 115 ? -11.031 11.508 7.43 1 98.25 115 ILE A C 1
ATOM 892 O O . ILE A 1 115 ? -11.695 12.523 7.641 1 98.25 115 ILE A O 1
ATOM 896 N N . SER A 1 116 ? -10.594 11.172 6.227 1 98.38 116 SER A N 1
ATOM 897 C CA . SER A 1 116 ? -10.742 12.047 5.066 1 98.38 116 SER A CA 1
ATOM 898 C C . SER A 1 116 ? -12.203 12.203 4.672 1 98.38 116 SER A C 1
ATOM 900 O O . SER A 1 116 ? -12.617 13.266 4.199 1 98.38 116 SER A O 1
ATOM 902 N N . LYS A 1 117 ? -12.977 11.109 4.824 1 98.19 117 LYS A N 1
ATOM 903 C CA . LYS A 1 117 ? -14.406 11.188 4.551 1 98.19 117 LYS A CA 1
ATOM 904 C C . LYS A 1 117 ? -15.094 12.203 5.465 1 98.19 117 LYS A C 1
ATOM 906 O O . LYS A 1 117 ? -16.047 12.875 5.059 1 98.19 117 LYS A O 1
ATOM 911 N N . GLU A 1 118 ? -14.641 12.305 6.699 1 98.12 118 GLU A N 1
ATOM 912 C CA . GLU A 1 118 ? -15.211 13.25 7.648 1 98.12 118 GLU A CA 1
ATOM 913 C C . GLU A 1 118 ? -14.891 14.688 7.246 1 98.12 118 GLU A C 1
ATOM 915 O O . GLU A 1 118 ? -15.578 15.625 7.664 1 98.12 118 GLU A O 1
ATOM 920 N N . LEU A 1 119 ? -13.836 14.875 6.477 1 97.88 119 LEU A N 1
ATOM 921 C CA . LEU A 1 119 ? -13.508 16.203 5.965 1 97.88 119 LEU A CA 1
ATOM 922 C C . LEU A 1 119 ? -14.43 16.578 4.805 1 97.88 119 LEU A C 1
ATOM 924 O O . LEU A 1 119 ? -14.547 17.75 4.457 1 97.88 119 LEU A O 1
ATOM 928 N N . GLY A 1 120 ? -14.977 15.586 4.133 1 96.69 120 GLY A N 1
ATOM 929 C CA . GLY A 1 120 ? -15.875 15.781 3.008 1 96.69 120 GLY A CA 1
ATOM 930 C C . GLY A 1 120 ? -15.625 14.812 1.867 1 96.69 120 GLY A C 1
ATOM 931 O O . GLY A 1 120 ? -14.57 14.18 1.806 1 96.69 120 GLY A O 1
ATOM 932 N N . GLU A 1 121 ? -16.531 14.773 0.934 1 95.19 121 GLU A N 1
ATOM 933 C CA . GLU A 1 121 ? -16.438 13.836 -0.182 1 95.19 121 GLU A CA 1
ATOM 934 C C . GLU A 1 121 ? -15.32 14.227 -1.146 1 95.19 121 GLU A C 1
ATOM 936 O O . GLU A 1 121 ? -14.758 13.375 -1.833 1 95.19 121 GLU A O 1
ATOM 941 N N . ASP A 1 122 ? -15.023 15.484 -1.107 1 95.75 122 ASP A N 1
ATOM 942 C CA . ASP A 1 122 ? -14.023 16.016 -2.031 1 95.75 122 ASP A CA 1
ATOM 943 C C . ASP A 1 122 ? -12.617 15.602 -1.61 1 95.75 122 ASP A C 1
ATOM 945 O O . ASP A 1 122 ? -11.648 15.875 -2.32 1 95.75 122 ASP A O 1
ATOM 949 N N . PHE A 1 123 ? -12.508 14.852 -0.512 1 97.75 123 PHE A N 1
ATOM 950 C CA . PHE A 1 123 ? -11.188 14.523 0.005 1 97.75 123 PHE A CA 1
ATOM 951 C C . PHE A 1 123 ? -10.906 13.031 -0.135 1 97.75 123 PHE A C 1
ATOM 953 O O . PHE A 1 123 ? -9.883 12.539 0.344 1 97.75 123 PHE A O 1
ATOM 960 N N . VAL A 1 124 ? -11.844 12.352 -0.777 1 97.44 124 VAL A N 1
ATOM 961 C CA . VAL A 1 124 ? -11.727 10.922 -1.056 1 97.44 124 VAL A CA 1
ATOM 962 C C . VAL A 1 124 ? -12.055 10.656 -2.521 1 97.44 124 VAL A C 1
ATOM 964 O O . VAL A 1 124 ? -12.797 11.414 -3.148 1 97.44 124 VAL A O 1
ATOM 967 N N . VAL A 1 125 ? -11.492 9.648 -3.08 1 95.88 125 VAL A N 1
ATOM 968 C CA . VAL A 1 125 ? -11.781 9.266 -4.461 1 95.88 125 VAL A CA 1
ATOM 969 C C . VAL A 1 125 ? -11.773 7.75 -4.59 1 95.88 125 VAL A C 1
ATOM 971 O O . VAL A 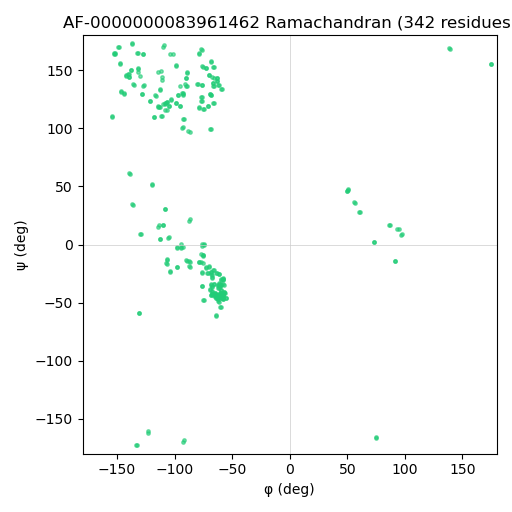1 125 ? -10.867 7.082 -4.074 1 95.88 125 VAL A O 1
ATOM 974 N N . ASP A 1 126 ? -12.82 7.262 -5.195 1 94.94 126 ASP A N 1
ATOM 975 C CA . ASP A 1 126 ? -12.891 5.832 -5.477 1 94.94 126 ASP A CA 1
ATOM 976 C C . ASP A 1 126 ? -12.352 5.52 -6.871 1 94.94 126 ASP A C 1
ATOM 978 O O . ASP A 1 126 ? -13.016 5.793 -7.875 1 94.94 126 ASP A O 1
ATOM 982 N N . LEU A 1 127 ? -11.195 4.91 -6.953 1 94.81 127 LEU A N 1
ATOM 983 C CA . LEU A 1 127 ? -10.562 4.555 -8.219 1 94.81 127 LEU A CA 1
ATOM 984 C C . LEU A 1 127 ? -10.609 3.047 -8.445 1 94.81 127 LEU A C 1
ATOM 986 O O . LEU A 1 127 ? -9.695 2.475 -9.047 1 94.81 127 LEU A O 1
ATOM 990 N N . SER A 1 128 ? -11.578 2.42 -7.957 1 93.94 128 SER A N 1
ATOM 991 C CA . SER A 1 128 ? -11.758 0.979 -8.102 1 93.94 128 SER A CA 1
ATOM 992 C C . SER A 1 128 ? -11.859 0.579 -9.57 1 93.94 128 SER A C 1
ATOM 994 O O . SER A 1 128 ? -11.32 -0.453 -9.977 1 93.94 128 SER A O 1
ATOM 996 N N . SER A 1 129 ? -12.555 1.395 -10.406 1 92.81 129 SER A N 1
ATOM 997 C CA . SER A 1 129 ? -12.719 1.088 -11.828 1 92.81 129 SER A CA 1
ATOM 998 C C . SER A 1 129 ? -11.375 1.086 -12.547 1 92.81 129 SER A C 1
ATOM 1000 O O . SER A 1 129 ? -11.203 0.382 -13.547 1 92.81 129 SER A O 1
ATOM 1002 N N . ALA A 1 130 ? -10.422 1.809 -11.969 1 91.88 130 ALA A N 1
ATOM 1003 C CA . ALA A 1 130 ? -9.086 1.869 -12.547 1 91.88 130 ALA A CA 1
ATOM 1004 C C . ALA A 1 130 ? -8.164 0.831 -11.922 1 91.88 130 ALA A C 1
ATOM 1006 O O . ALA A 1 130 ? -6.988 0.735 -12.281 1 91.88 130 ALA A O 1
ATOM 1007 N N . GLY A 1 131 ? -8.68 0.072 -10.922 1 93.56 131 GLY A N 1
ATOM 1008 C CA . GLY A 1 131 ? -7.895 -0.977 -10.289 1 93.56 131 GLY A CA 1
ATOM 1009 C C . GLY A 1 131 ? -7.043 -0.475 -9.141 1 93.56 131 GLY A C 1
ATOM 1010 O O . GLY A 1 131 ? -6.121 -1.16 -8.695 1 93.56 131 GLY A O 1
ATOM 1011 N N . PHE A 1 132 ? -7.332 0.713 -8.625 1 94.88 132 PHE A N 1
ATOM 1012 C CA . PHE A 1 132 ? -6.477 1.295 -7.594 1 94.88 132 PHE A CA 1
ATOM 1013 C C . PHE A 1 132 ? -7.156 1.244 -6.23 1 94.88 132 PHE A C 1
ATOM 1015 O O . PHE A 1 132 ? -6.508 1.427 -5.199 1 94.88 132 PHE A O 1
ATOM 1022 N N . GLY A 1 133 ? -8.539 0.934 -6.223 1 95.25 133 GLY A N 1
ATOM 1023 C CA . GLY A 1 133 ? -9.281 0.918 -4.977 1 95.25 133 GLY A CA 1
ATOM 1024 C C . GLY A 1 133 ? -9.586 2.307 -4.441 1 95.25 133 GLY A C 1
ATOM 1025 O O . GLY A 1 133 ? -9.562 3.283 -5.191 1 95.25 133 GLY A O 1
ATOM 1026 N N . LEU A 1 134 ? -9.992 2.338 -3.197 1 96.5 134 LEU A N 1
ATOM 1027 C CA . LEU A 1 134 ? -10.258 3.588 -2.492 1 96.5 134 LEU A CA 1
ATOM 1028 C C . LEU A 1 134 ? -8.953 4.344 -2.225 1 96.5 134 LEU A C 1
ATOM 1030 O O . LEU A 1 134 ? -7.977 3.756 -1.759 1 96.5 134 LEU A O 1
ATOM 1034 N N . ARG A 1 135 ? -8.961 5.609 -2.584 1 97.44 135 ARG A N 1
ATOM 1035 C CA . ARG A 1 135 ? -7.797 6.473 -2.395 1 97.44 135 ARG A CA 1
ATOM 1036 C C . ARG A 1 135 ? -8.195 7.801 -1.761 1 97.44 135 ARG A C 1
ATOM 1038 O O . ARG A 1 135 ? -9.383 8.125 -1.682 1 97.44 135 ARG A O 1
ATOM 1045 N N . LEU A 1 136 ? -7.23 8.523 -1.273 1 98.06 136 LEU A N 1
ATOM 1046 C CA . LEU A 1 136 ? -7.469 9.906 -0.886 1 98.06 136 LEU A CA 1
ATOM 1047 C C . LEU A 1 136 ? -7.203 10.852 -2.053 1 98.06 136 LEU A C 1
ATOM 1049 O O . LEU A 1 136 ? -6.309 10.602 -2.867 1 98.06 136 LEU A O 1
ATOM 1053 N N . GLN A 1 137 ? -8.031 11.898 -2.129 1 97.25 137 GLN A N 1
ATOM 1054 C CA . GLN A 1 137 ? -7.664 13.016 -2.994 1 97.25 137 GLN A CA 1
ATOM 1055 C C . GLN A 1 137 ? -6.422 13.734 -2.471 1 97.25 137 GLN A C 1
ATOM 1057 O O . GLN A 1 137 ? -6.09 13.625 -1.289 1 97.25 137 GLN A O 1
ATOM 1062 N N . ARG A 1 138 ? -5.727 14.336 -3.445 1 97.88 138 ARG A N 1
ATOM 1063 C CA . ARG A 1 138 ? -4.633 15.188 -2.996 1 97.88 138 ARG A CA 1
ATOM 1064 C C . ARG A 1 138 ? -5.16 16.453 -2.338 1 97.88 138 ARG A C 1
ATOM 1066 O O . ARG A 1 138 ? -5.906 17.219 -2.957 1 97.88 138 ARG A O 1
ATOM 1073 N N . TYR A 1 139 ? -4.832 16.641 -1.061 1 98.06 139 TYR A N 1
ATOM 1074 C CA . TYR A 1 139 ? -5.344 17.812 -0.353 1 98.06 139 TYR A CA 1
ATOM 1075 C C . TYR A 1 139 ? -4.359 18.281 0.711 1 98.06 139 TYR A C 1
ATOM 1077 O O . TYR A 1 139 ? -3.361 17.609 0.98 1 98.06 139 TYR A O 1
ATOM 1085 N N . ALA A 1 140 ? -4.605 19.422 1.276 1 98.19 140 ALA A N 1
ATOM 1086 C CA . ALA A 1 140 ? -3.814 19.953 2.381 1 98.19 140 ALA A CA 1
ATOM 1087 C C . ALA A 1 140 ? -4.707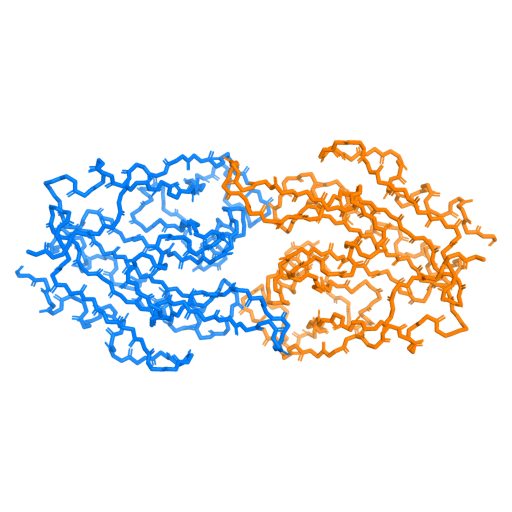 20.625 3.424 1 98.19 140 ALA A C 1
ATOM 1089 O O . ALA A 1 140 ? -5.73 21.219 3.084 1 98.19 140 ALA A O 1
ATOM 1090 N N . ALA A 1 141 ? -4.309 20.531 4.609 1 98.5 141 ALA A N 1
ATOM 1091 C CA . ALA A 1 141 ? -4.957 21.188 5.742 1 98.5 141 ALA A CA 1
ATOM 1092 C C . ALA A 1 141 ? -3.928 21.828 6.676 1 98.5 141 ALA A C 1
ATOM 1094 O O . ALA A 1 141 ? -2.859 21.25 6.91 1 98.5 141 ALA A O 1
ATOM 1095 N N . LEU A 1 142 ? -4.227 22.984 7.121 1 98.69 142 LEU A N 1
ATOM 1096 C CA . LEU A 1 142 ? -3.547 23.609 8.25 1 98.69 142 LEU A CA 1
ATOM 1097 C C . LEU A 1 142 ? -4.414 23.562 9.5 1 98.69 142 LEU A C 1
ATOM 1099 O O . LEU A 1 142 ? -5.539 24.062 9.5 1 98.69 142 LEU A O 1
ATOM 1103 N N . VAL A 1 143 ? -3.938 22.922 10.531 1 98.75 143 VAL A N 1
ATOM 1104 C CA . VAL A 1 143 ? -4.691 22.719 11.766 1 98.75 143 VAL A CA 1
ATOM 1105 C C . VAL A 1 143 ? -4.023 23.469 12.906 1 98.75 143 VAL A C 1
ATOM 1107 O O . VAL A 1 143 ? -2.877 23.188 13.266 1 98.75 143 VAL A O 1
ATOM 1110 N N . VAL A 1 144 ? -4.711 24.406 13.516 1 98.5 144 VAL A N 1
ATOM 1111 C CA . VAL A 1 144 ? -4.215 25.219 14.625 1 98.5 144 VAL A CA 1
ATOM 1112 C C . VAL A 1 144 ? -5.078 24.969 15.859 1 98.5 144 VAL A C 1
ATOM 1114 O O . VAL A 1 144 ? -6.242 25.375 15.906 1 98.5 144 VAL A O 1
ATOM 1117 N N . ASN A 1 145 ? -4.477 24.297 16.844 1 98.25 145 ASN A N 1
ATOM 1118 C CA . ASN A 1 145 ? -5.191 23.953 18.078 1 98.25 145 ASN A CA 1
ATOM 1119 C C . ASN A 1 145 ? -6.469 23.172 17.781 1 98.25 145 ASN A C 1
ATOM 1121 O O . ASN A 1 145 ? -7.523 23.453 18.344 1 98.25 145 ASN A O 1
ATOM 1125 N N . GLY A 1 146 ? -6.344 22.344 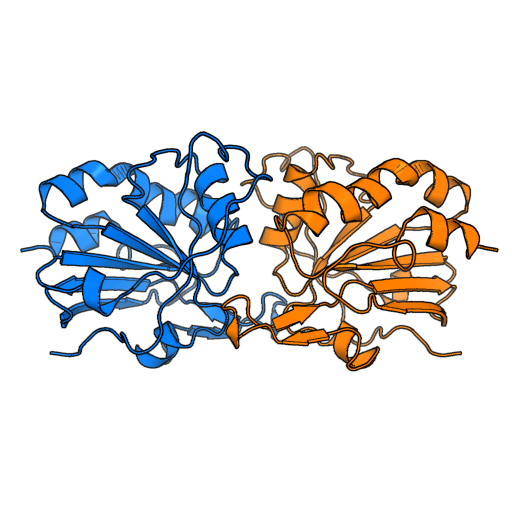16.766 1 98.25 146 GLY A N 1
ATOM 1126 C CA . GLY A 1 146 ? -7.449 21.469 16.422 1 98.25 146 GLY A CA 1
ATOM 1127 C C . GLY A 1 146 ? -8.391 22.062 15.391 1 98.25 146 GLY A C 1
ATOM 1128 O O . GLY A 1 146 ? -9.211 21.359 14.812 1 98.25 146 GLY A O 1
ATOM 1129 N N . ASP A 1 147 ? -8.281 23.391 15.148 1 98.19 147 ASP A N 1
ATOM 1130 C CA . ASP A 1 147 ? -9.148 24.078 14.195 1 98.19 147 ASP A CA 1
ATOM 1131 C C . ASP A 1 147 ? -8.531 24.062 12.797 1 98.19 147 ASP A C 1
ATOM 1133 O O . ASP A 1 147 ? -7.328 24.281 12.641 1 98.19 147 ASP A O 1
ATOM 1137 N N . ILE A 1 148 ? -9.367 23.781 11.828 1 98.56 148 ILE A N 1
ATOM 1138 C CA . ILE A 1 148 ? -8.922 23.844 10.438 1 98.56 148 ILE A CA 1
ATOM 1139 C C . ILE A 1 148 ? -8.906 25.297 9.977 1 98.56 148 ILE A C 1
ATOM 1141 O O . ILE A 1 148 ? -9.953 25.953 9.93 1 98.56 148 ILE A O 1
ATOM 1145 N N . THR A 1 149 ? -7.766 25.812 9.625 1 97.88 149 THR A N 1
ATOM 1146 C CA . THR A 1 149 ? -7.66 27.203 9.172 1 97.88 149 THR A CA 1
ATOM 1147 C C . THR A 1 149 ? -7.434 27.25 7.66 1 97.88 149 THR A C 1
ATOM 1149 O O . THR A 1 149 ? -7.613 28.297 7.039 1 97.88 149 THR A O 1
ATOM 1152 N N . TYR A 1 150 ? -7.062 26.188 7.117 1 97.88 150 TYR A N 1
ATOM 1153 C CA . TYR A 1 150 ? -6.957 25.984 5.676 1 97.88 150 TYR A CA 1
ATOM 1154 C C . TYR A 1 150 ? -7.289 24.531 5.312 1 97.88 150 TYR A C 1
ATOM 1156 O O . TYR A 1 150 ? -6.844 23.609 5.98 1 97.88 150 TYR A O 1
ATOM 1164 N N . LEU A 1 151 ? -8.117 24.312 4.332 1 98 151 LEU A N 1
ATOM 1165 C CA . LEU A 1 151 ? -8.469 23 3.824 1 98 151 LEU A CA 1
ATOM 1166 C C . LEU A 1 151 ? -8.922 23.078 2.371 1 98 151 LEU A C 1
ATOM 1168 O O . LEU A 1 151 ? -10 23.594 2.076 1 98 151 LEU A O 1
ATOM 1172 N N . LYS A 1 152 ? -8.078 22.531 1.529 1 97.25 152 LYS A N 1
ATOM 1173 C CA . LYS A 1 152 ? -8.414 22.516 0.108 1 97.25 152 LYS A CA 1
ATOM 1174 C C . LYS A 1 152 ? -7.961 21.219 -0.547 1 97.25 152 LYS A C 1
ATOM 1176 O O . LYS A 1 152 ? -6.949 20.641 -0.147 1 97.25 152 LYS A O 1
ATOM 1181 N N . SER A 1 153 ? -8.695 20.75 -1.479 1 96.69 153 SER A N 1
ATOM 1182 C CA . SER A 1 153 ? -8.406 19.562 -2.275 1 96.69 153 SER A CA 1
ATOM 1183 C C . SER A 1 153 ? -8.078 19.922 -3.717 1 96.69 153 SER A C 1
ATOM 1185 O O . SER A 1 153 ? -8.664 20.859 -4.281 1 96.69 153 SER A O 1
ATOM 1187 N N . GLU A 1 154 ? -7.16 19.234 -4.258 1 95.38 154 GLU A N 1
ATOM 1188 C CA . GLU A 1 154 ? -6.891 19.375 -5.688 1 95.38 154 GLU A CA 1
ATOM 1189 C C . GLU A 1 154 ? -8.07 18.891 -6.523 1 95.38 154 GLU A C 1
ATOM 1191 O O . GLU A 1 154 ? -8.797 17.984 -6.113 1 95.38 154 GLU A O 1
ATOM 1196 N N . LYS A 1 155 ? -8.336 19.5 -7.559 1 84.69 155 LYS A N 1
ATOM 1197 C CA . LYS A 1 155 ? -9.469 19.156 -8.406 1 84.69 155 LYS A CA 1
ATOM 1198 C C . LYS A 1 155 ? -9.25 17.797 -9.086 1 84.69 155 LYS A C 1
ATOM 1200 O O . LYS A 1 155 ? -10.211 17.062 -9.336 1 84.69 155 LYS A O 1
ATOM 1205 N N . ASP A 1 156 ? -8.062 17.547 -9.375 1 83.62 156 ASP A N 1
ATOM 1206 C CA . ASP A 1 156 ? -7.711 16.297 -10.031 1 83.62 156 ASP A CA 1
ATOM 1207 C C . ASP A 1 156 ? -6.5 15.648 -9.367 1 83.62 156 ASP A C 1
ATOM 1209 O O . ASP A 1 156 ? -6.07 16.078 -8.297 1 83.62 156 ASP A O 1
ATOM 1213 N N . LEU A 1 157 ? -6.004 14.57 -10 1 81.88 157 LEU A N 1
ATOM 1214 C CA . LEU A 1 157 ? -4.906 13.797 -9.43 1 81.88 157 LEU A CA 1
ATOM 1215 C C . LEU A 1 157 ? -3.578 14.531 -9.609 1 81.88 157 LEU A C 1
ATOM 1217 O O . LEU A 1 157 ? -2.551 14.094 -9.086 1 81.88 157 LEU A O 1
ATOM 1221 N N . GLY A 1 158 ? -3.695 15.602 -10.203 1 86.31 158 GLY A N 1
ATOM 1222 C CA . GLY A 1 158 ? -2.494 16.391 -10.398 1 86.31 158 GLY A CA 1
ATOM 1223 C C . GLY A 1 158 ? -2.068 17.156 -9.164 1 86.31 158 GLY A C 1
ATOM 1224 O O . GLY A 1 158 ? -2.785 17.172 -8.164 1 86.31 158 GLY A O 1
ATOM 1225 N N . PHE A 1 159 ? -0.8 17.656 -9.109 1 91.31 159 PHE A N 1
ATOM 1226 C CA . PHE A 1 159 ? -0.213 18.453 -8.047 1 91.31 159 PHE A CA 1
ATOM 1227 C C . PHE A 1 159 ? -0.061 19.906 -8.484 1 91.31 159 PHE A C 1
ATOM 1229 O O . PHE A 1 159 ? 0.606 20.203 -9.484 1 91.31 159 PHE A O 1
ATOM 1236 N N . THR A 1 160 ? -0.771 20.781 -7.805 1 92 160 THR A N 1
ATOM 1237 C CA . THR A 1 160 ? -0.72 22.203 -8.109 1 92 160 THR A CA 1
ATOM 1238 C C . THR A 1 160 ? -0.317 23 -6.879 1 92 160 THR A C 1
ATOM 1240 O O . THR A 1 160 ? 0.26 22.453 -5.938 1 92 160 THR A O 1
ATOM 1243 N N . ASP A 1 161 ? -0.613 24.25 -6.914 1 92.31 161 ASP A N 1
ATOM 1244 C CA . ASP A 1 161 ? -0.226 25.141 -5.816 1 92.31 161 ASP A CA 1
ATOM 1245 C C . ASP A 1 161 ? -1.154 24.969 -4.617 1 92.31 161 ASP A C 1
ATOM 1247 O O . ASP A 1 161 ? -0.804 25.328 -3.49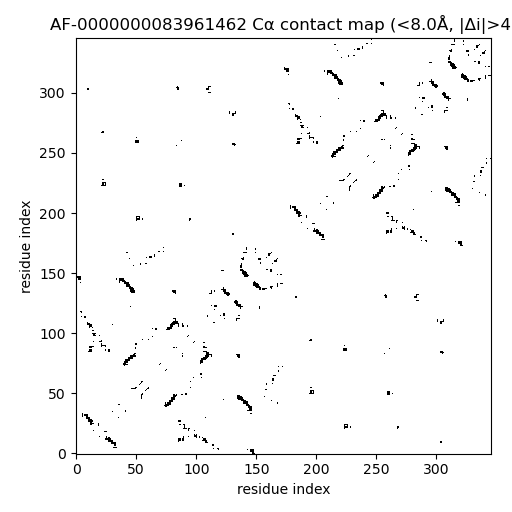4 1 92.31 161 ASP A O 1
ATOM 1251 N N . ILE A 1 162 ? -2.258 24.344 -4.84 1 94.12 162 ILE A N 1
ATOM 1252 C CA . ILE A 1 162 ? -3.291 24.266 -3.812 1 94.12 162 ILE A CA 1
ATOM 1253 C C . ILE A 1 162 ? -2.762 23.484 -2.611 1 94.12 162 ILE A C 1
ATOM 1255 O O . ILE A 1 162 ? -2.932 23.906 -1.466 1 94.12 162 ILE A O 1
ATOM 1259 N N . SER A 1 163 ? -2.084 22.406 -2.838 1 96.44 163 SER A N 1
ATOM 1260 C CA . SER A 1 163 ? -1.619 21.562 -1.74 1 96.44 163 SER A CA 1
ATOM 1261 C C . SER A 1 163 ? -0.103 21.641 -1.588 1 96.44 163 SER A C 1
ATOM 1263 O O . SER A 1 163 ? 0.505 20.781 -0.936 1 96.44 163 SER A O 1
ATOM 1265 N N . SER A 1 164 ? 0.495 22.656 -2.186 1 97.12 164 SER A N 1
ATOM 1266 C CA . SER A 1 164 ? 1.947 22.781 -2.135 1 97.12 164 SER A CA 1
ATOM 1267 C C . SER A 1 164 ? 2.408 23.281 -0.77 1 97.12 164 SER A C 1
ATOM 1269 O O . SER A 1 164 ? 1.662 23.969 -0.07 1 97.12 164 SER A O 1
ATOM 1271 N N . ALA A 1 165 ? 3.646 22.922 -0.406 1 97.44 165 ALA A N 1
ATOM 1272 C CA . ALA A 1 165 ? 4.262 23.391 0.833 1 97.44 165 ALA A CA 1
ATOM 1273 C C . ALA A 1 165 ? 4.309 24.906 0.883 1 97.44 165 ALA A C 1
ATOM 1275 O O . ALA A 1 165 ? 4.004 25.516 1.915 1 97.44 165 ALA A O 1
ATOM 1276 N N . GLU A 1 166 ? 4.625 25.5 -0.229 1 96.56 166 GLU A N 1
ATOM 1277 C CA . GLU A 1 166 ? 4.742 26.953 -0.286 1 96.56 166 GLU A CA 1
ATOM 1278 C C . GLU A 1 166 ? 3.408 27.625 0.034 1 96.56 166 GLU A C 1
ATOM 1280 O O . GLU A 1 166 ? 3.365 28.609 0.777 1 96.56 166 GLU A O 1
ATOM 1285 N N . THR A 1 167 ? 2.398 27.109 -0.603 1 97.44 167 THR A N 1
ATOM 1286 C CA . THR A 1 167 ? 1.075 27.672 -0.355 1 97.44 167 THR A CA 1
ATOM 1287 C C . THR A 1 167 ? 0.709 27.562 1.122 1 97.44 167 THR A C 1
ATOM 1289 O O . THR A 1 167 ? 0.219 28.531 1.719 1 97.44 167 THR A O 1
ATOM 1292 N N . ILE A 1 168 ? 0.943 26.391 1.74 1 97.5 168 ILE A N 1
ATOM 1293 C CA . ILE A 1 168 ? 0.604 26.172 3.143 1 97.5 168 ILE A CA 1
ATOM 1294 C C . ILE A 1 168 ? 1.426 27.125 4.02 1 97.5 168 ILE A C 1
ATOM 1296 O O . ILE A 1 168 ? 0.902 27.719 4.965 1 97.5 168 ILE A O 1
ATOM 1300 N N . LEU A 1 169 ? 2.695 27.25 3.719 1 98 169 LEU A N 1
ATOM 1301 C CA . LEU A 1 169 ? 3.584 28.125 4.477 1 98 169 LEU A CA 1
ATOM 1302 C C . LEU A 1 169 ? 3.07 29.547 4.477 1 98 169 LEU A C 1
ATOM 1304 O O . LEU A 1 169 ? 3.172 30.25 5.488 1 98 169 LEU A O 1
ATOM 1308 N N . LYS A 1 170 ? 2.436 29.984 3.354 1 97.5 170 LYS A N 1
ATOM 1309 C CA . LYS A 1 170 ? 1.905 31.328 3.227 1 97.5 170 LYS A CA 1
ATOM 1310 C C . LYS A 1 170 ? 0.65 31.516 4.074 1 97.5 170 LYS A C 1
ATOM 1312 O O . LYS A 1 170 ? 0.255 32.656 4.379 1 97.5 170 LYS A O 1
ATOM 1317 N N . LYS A 1 171 ? 0.072 30.406 4.402 1 96.94 171 LYS A N 1
ATOM 1318 C CA . LYS A 1 171 ? -1.174 30.469 5.16 1 96.94 171 LYS A CA 1
ATOM 1319 C C . LYS A 1 171 ? -0.904 30.469 6.664 1 96.94 171 LYS A C 1
ATOM 1321 O O . LYS A 1 171 ? -1.815 30.688 7.461 1 96.94 171 LYS A O 1
ATOM 1326 N N . ILE A 1 172 ? 0.318 30.141 7.02 1 95.81 172 ILE A N 1
ATOM 1327 C CA . ILE A 1 172 ? 0.67 30.125 8.438 1 95.81 172 ILE A CA 1
ATOM 1328 C C . ILE A 1 172 ? 0.884 31.562 8.922 1 95.81 172 ILE A C 1
ATOM 1330 O O . ILE A 1 172 ? 1.55 32.344 8.258 1 95.81 172 ILE A O 1
ATOM 1334 N N . ALA A 1 173 ? 0.172 31.984 9.93 1 84.56 173 ALA A N 1
ATOM 1335 C CA . ALA A 1 173 ? 0.206 33.344 10.477 1 84.56 173 ALA A CA 1
ATOM 1336 C C . ALA A 1 173 ? 1.597 33.688 11 1 84.56 173 ALA A C 1
ATOM 1338 O O . ALA A 1 173 ? 2.334 32.812 11.453 1 84.56 173 ALA A O 1
ATOM 1339 N N . MET B 1 1 ? -14.469 -29.453 -10.977 1 69.5 1 MET B N 1
ATOM 1340 C CA . MET B 1 1 ? -13.336 -28.703 -10.414 1 69.5 1 MET B CA 1
ATOM 1341 C C . MET B 1 1 ? -13.648 -27.219 -10.328 1 69.5 1 MET B C 1
ATOM 1343 O O . MET B 1 1 ? -14.422 -26.688 -11.141 1 69.5 1 MET B O 1
ATOM 1347 N N . THR B 1 2 ? -13.234 -26.688 -9.18 1 91.44 2 THR B N 1
ATOM 1348 C CA . THR B 1 2 ? -13.555 -25.281 -9.008 1 91.44 2 THR B CA 1
ATOM 1349 C C . THR B 1 2 ? -12.609 -24.406 -9.82 1 91.44 2 THR B C 1
ATOM 1351 O O . THR B 1 2 ? -11.406 -24.672 -9.875 1 91.44 2 THR B O 1
ATOM 1354 N N . GLN 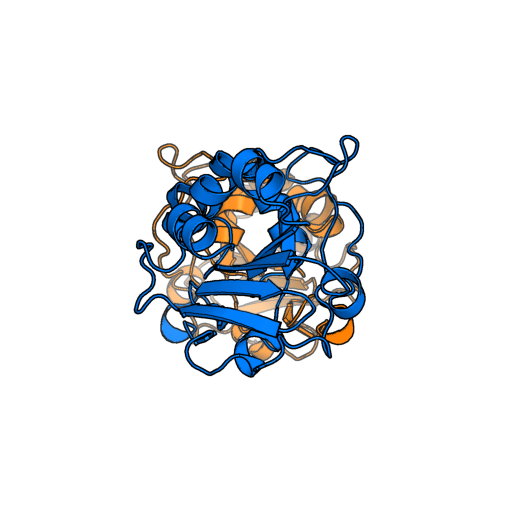B 1 3 ? -13.117 -23.547 -10.617 1 97.06 3 GLN B N 1
ATOM 1355 C CA . GLN B 1 3 ? -12.344 -22.641 -11.453 1 97.06 3 GLN B CA 1
ATOM 1356 C C . GLN B 1 3 ? -11.852 -21.438 -10.656 1 97.06 3 GLN B C 1
ATOM 1358 O O . GLN B 1 3 ? -12.578 -20.922 -9.805 1 97.06 3 GLN B O 1
ATOM 1363 N N . PHE B 1 4 ? -10.641 -21.062 -10.875 1 98.5 4 PHE B N 1
ATOM 1364 C CA . PHE B 1 4 ? -10.18 -19.797 -10.328 1 98.5 4 PHE B CA 1
ATOM 1365 C C . PHE B 1 4 ? -10.914 -18.625 -10.984 1 98.5 4 PHE B C 1
ATOM 1367 O O . PHE B 1 4 ? -11.125 -18.625 -12.195 1 98.5 4 PHE B O 1
ATOM 1374 N N . PRO B 1 5 ? -11.328 -17.688 -10.242 1 98.19 5 PRO B N 1
ATOM 1375 C CA . PRO B 1 5 ? -12.086 -16.578 -10.812 1 98.19 5 PRO B CA 1
ATOM 1376 C C . PRO B 1 5 ? -11.305 -15.82 -11.891 1 98.19 5 PRO B C 1
ATOM 1378 O O . PRO B 1 5 ? -10.133 -15.508 -11.695 1 98.19 5 PRO B O 1
ATOM 1381 N N . THR B 1 6 ? -11.977 -15.539 -13.055 1 97.81 6 THR B N 1
ATOM 1382 C CA . THR B 1 6 ? -11.328 -14.82 -14.141 1 97.81 6 THR B CA 1
ATOM 1383 C C . THR B 1 6 ? -12.195 -13.648 -14.609 1 97.81 6 THR B C 1
ATOM 1385 O O . THR B 1 6 ? -11.906 -13.023 -15.633 1 97.81 6 THR B O 1
ATOM 1388 N N . ASN B 1 7 ? -13.258 -13.359 -13.883 1 96.62 7 ASN B N 1
ATOM 1389 C CA . ASN B 1 7 ? -14.172 -12.273 -14.25 1 96.62 7 ASN B CA 1
ATOM 1390 C C . ASN B 1 7 ? -13.602 -10.914 -13.859 1 96.62 7 ASN B C 1
ATOM 1392 O O . ASN B 1 7 ? -14.125 -9.875 -14.266 1 96.62 7 ASN B O 1
ATOM 1396 N N . ILE B 1 8 ? -12.617 -10.906 -13.047 1 95.44 8 ILE B N 1
ATOM 1397 C CA . ILE B 1 8 ? -11.883 -9.703 -12.664 1 95.44 8 ILE B CA 1
ATOM 1398 C C . ILE B 1 8 ? -10.406 -9.859 -13.016 1 95.44 8 ILE B C 1
ATOM 1400 O O . ILE B 1 8 ? -9.766 -10.836 -12.617 1 95.44 8 ILE B O 1
ATOM 1404 N N . ASN B 1 9 ? -9.898 -8.938 -13.805 1 97.06 9 ASN B N 1
ATOM 1405 C CA . ASN B 1 9 ? -8.469 -8.93 -14.109 1 97.06 9 ASN B CA 1
ATOM 1406 C C . ASN B 1 9 ? -7.707 -7.988 -13.18 1 97.06 9 ASN B C 1
ATOM 1408 O O . ASN B 1 9 ? -7.977 -6.789 -13.148 1 97.06 9 ASN B O 1
ATOM 1412 N N . PRO B 1 10 ? -6.777 -8.539 -12.422 1 97.94 10 PRO B N 1
ATOM 1413 C CA . PRO B 1 10 ? -5.934 -7.641 -11.641 1 97.94 10 PRO B CA 1
ATOM 1414 C C . PRO B 1 10 ? -4.996 -6.805 -12.508 1 97.94 10 PRO B C 1
ATOM 1416 O O . PRO B 1 10 ? -4.777 -7.129 -13.68 1 97.94 10 PRO B O 1
ATOM 1419 N N . LYS B 1 11 ? -4.562 -5.688 -11.977 1 98.06 11 LYS B N 1
ATOM 1420 C CA . LYS B 1 11 ? -3.545 -4.871 -12.633 1 98.06 11 LYS B CA 1
ATOM 1421 C C . LYS B 1 11 ? -2.164 -5.137 -12.039 1 98.06 11 LYS B C 1
ATOM 1423 O O . LYS B 1 11 ? -2.049 -5.617 -10.906 1 98.06 11 LYS B O 1
ATOM 1428 N N . TYR B 1 12 ? -1.164 -4.926 -12.781 1 97.94 12 TYR B N 1
ATOM 1429 C CA . TYR B 1 12 ? 0.216 -4.941 -12.305 1 97.94 12 TYR B CA 1
ATOM 1430 C C . TYR B 1 12 ? 1.095 -4.035 -13.156 1 97.94 12 TYR B C 1
ATOM 1432 O O . TYR B 1 12 ? 0.657 -3.531 -14.195 1 97.94 12 TYR B O 1
ATOM 1440 N N . ILE B 1 13 ? 2.223 -3.699 -12.703 1 97.5 13 ILE B N 1
ATOM 1441 C CA . ILE B 1 13 ? 3.236 -2.955 -13.438 1 97.5 13 ILE B CA 1
ATOM 1442 C C . ILE B 1 13 ? 4.434 -3.859 -13.727 1 97.5 13 ILE B C 1
ATOM 1444 O O . ILE B 1 13 ? 5.16 -4.25 -12.812 1 97.5 13 ILE B O 1
ATOM 1448 N N . PRO B 1 14 ? 4.641 -4.215 -14.984 1 97.19 14 PRO B N 1
ATOM 1449 C CA . PRO B 1 14 ? 5.801 -5.059 -15.281 1 97.19 14 PRO B CA 1
ATOM 1450 C C . PRO B 1 14 ? 7.129 -4.371 -14.969 1 97.19 14 PRO B C 1
ATOM 1452 O O . PRO B 1 14 ? 7.266 -3.162 -15.164 1 97.19 14 PRO B O 1
ATOM 1455 N N . PHE B 1 15 ? 8.031 -5.156 -14.438 1 96.38 15 PHE B N 1
ATOM 1456 C CA . PHE B 1 15 ? 9.367 -4.629 -14.219 1 96.38 15 PHE B CA 1
ATOM 1457 C C . PHE B 1 15 ? 10.055 -4.328 -15.547 1 96.38 15 PHE B C 1
ATOM 1459 O O . PHE B 1 15 ? 9.906 -5.082 -16.516 1 96.38 15 PHE B O 1
ATOM 1466 N N . SER B 1 16 ? 10.711 -3.295 -15.609 1 94.75 16 SER B N 1
ATOM 1467 C CA . SER B 1 16 ? 11.617 -2.938 -16.688 1 94.75 16 SER B CA 1
ATOM 1468 C C . SER B 1 16 ? 12.883 -2.285 -16.156 1 94.75 16 SER B C 1
ATOM 1470 O O . SER B 1 16 ? 12.844 -1.56 -15.164 1 94.75 16 SER B O 1
ATOM 1472 N N . LYS B 1 17 ? 13.992 -2.555 -16.781 1 92.44 17 LYS B N 1
ATOM 1473 C CA . LYS B 1 17 ? 15.273 -1.991 -16.359 1 92.44 17 LYS B CA 1
ATOM 1474 C C . LYS B 1 17 ? 15.227 -0.466 -16.359 1 92.44 17 LYS B C 1
ATOM 1476 O O . LYS B 1 17 ? 15.875 0.176 -15.523 1 92.44 17 LYS B O 1
ATOM 1481 N N . GLU B 1 18 ? 14.414 0.091 -17.203 1 90.31 18 GLU B N 1
ATOM 1482 C CA . GLU B 1 18 ? 14.273 1.542 -17.281 1 90.31 18 GLU B CA 1
ATOM 1483 C C . GLU B 1 18 ? 13.602 2.098 -16.031 1 90.31 18 GLU B C 1
ATOM 1485 O O . GLU B 1 18 ? 13.828 3.254 -15.664 1 90.31 18 GLU B O 1
ATOM 1490 N N . ASN B 1 19 ? 12.82 1.242 -15.398 1 89.12 19 ASN B N 1
ATOM 1491 C CA . ASN B 1 19 ? 12.109 1.622 -14.18 1 89.12 19 ASN B CA 1
ATOM 1492 C C . ASN B 1 19 ? 12.516 0.748 -13 1 89.12 19 ASN B C 1
ATOM 1494 O O . ASN B 1 19 ? 11.664 0.214 -12.289 1 89.12 19 ASN B O 1
ATOM 1498 N N . SER B 1 20 ? 13.789 0.643 -12.781 1 89.81 20 SER B N 1
ATOM 1499 C CA . SER B 1 20 ? 14.305 -0.324 -11.812 1 89.81 20 SER B CA 1
ATOM 1500 C C . SER B 1 20 ? 14.328 0.26 -10.406 1 89.81 20 SER B C 1
ATOM 1502 O O . SER B 1 20 ? 14.453 -0.477 -9.43 1 89.81 20 SER B O 1
ATOM 1504 N N . GLY B 1 21 ? 14.281 1.599 -10.297 1 91.88 21 GLY B N 1
ATOM 1505 C CA . GLY B 1 21 ? 14.258 2.217 -8.984 1 91.88 21 GLY B CA 1
ATOM 1506 C C . GLY B 1 21 ? 12.945 1.997 -8.242 1 91.88 21 GLY B C 1
ATOM 1507 O O . GLY B 1 21 ? 11.883 1.979 -8.859 1 91.88 21 GLY B O 1
ATOM 1508 N N . VAL B 1 22 ? 12.992 1.859 -6.934 1 94.06 22 VAL B N 1
ATOM 1509 C CA . VAL B 1 22 ? 11.828 1.577 -6.102 1 94.06 22 VAL B CA 1
ATOM 1510 C C . VAL B 1 22 ? 10.781 2.672 -6.293 1 94.06 22 VAL B C 1
ATOM 1512 O O . VAL B 1 22 ? 9.578 2.404 -6.242 1 94.06 22 VAL B O 1
ATOM 1515 N N . LEU B 1 23 ? 11.227 3.924 -6.605 1 94.38 23 LEU B N 1
ATOM 1516 C CA . LEU B 1 23 ? 10.297 5.047 -6.703 1 94.38 23 LEU B CA 1
ATOM 1517 C C . LEU B 1 23 ? 9.922 5.316 -8.156 1 94.38 23 LEU B C 1
ATOM 1519 O O . LEU B 1 23 ? 9.109 6.199 -8.438 1 94.38 23 LEU B O 1
ATOM 1523 N N . THR B 1 24 ? 10.477 4.625 -8.984 1 84.81 24 THR B N 1
ATOM 1524 C CA . THR B 1 24 ? 10.125 4.801 -10.391 1 84.81 24 THR B CA 1
ATOM 1525 C C . THR B 1 24 ? 8.992 3.855 -10.781 1 84.81 24 THR B C 1
ATOM 1527 O O . THR B 1 24 ? 8.906 2.736 -10.273 1 84.81 24 THR B O 1
ATOM 1530 N N . CYS B 1 25 ? 8.141 4.434 -11.523 1 81.19 25 CYS B N 1
ATOM 1531 C CA . CYS B 1 25 ? 6.988 3.586 -11.805 1 81.19 25 CYS B CA 1
ATOM 1532 C C . CYS B 1 25 ? 6.691 3.537 -13.297 1 81.19 25 CYS B C 1
ATOM 1534 O O . CYS B 1 25 ? 6.98 4.492 -14.023 1 81.19 25 CYS B O 1
ATOM 1536 N N . GLY B 1 26 ? 6.242 2.342 -13.672 1 89.44 26 GLY B N 1
ATOM 1537 C CA . GLY B 1 26 ? 5.629 2.188 -14.977 1 89.44 26 GLY B CA 1
ATOM 1538 C C . GLY B 1 26 ? 4.121 2.346 -14.953 1 89.44 26 GLY B C 1
ATOM 1539 O O . GLY B 1 26 ? 3.561 2.855 -13.984 1 89.44 26 GLY B O 1
ATOM 1540 N N . ASN B 1 27 ? 3.521 2.012 -16.062 1 93.88 27 ASN B N 1
ATOM 1541 C CA . ASN B 1 27 ? 2.068 2.098 -16.172 1 93.88 27 ASN B CA 1
ATOM 1542 C C . ASN B 1 27 ? 1.401 0.768 -15.828 1 93.88 27 ASN B C 1
ATOM 1544 O O . ASN B 1 27 ? 1.802 -0.281 -16.344 1 93.88 27 ASN B O 1
ATOM 1548 N N . PRO B 1 28 ? 0.419 0.858 -14.969 1 97.06 28 PRO B N 1
ATOM 1549 C CA . PRO B 1 28 ? -0.322 -0.375 -14.695 1 97.06 28 PRO B CA 1
ATOM 1550 C C . PRO B 1 28 ? -1.023 -0.934 -15.93 1 97.06 28 PRO B C 1
ATOM 1552 O O . PRO B 1 28 ? -1.593 -0.173 -16.719 1 97.06 28 PRO B O 1
ATOM 1555 N N . ILE B 1 29 ? -0.951 -2.164 -16.109 1 97.56 29 ILE B N 1
ATOM 1556 C CA . ILE B 1 29 ? -1.674 -2.838 -17.188 1 97.56 29 ILE B CA 1
ATOM 1557 C C . ILE B 1 29 ? -2.494 -3.99 -16.609 1 97.56 29 ILE B C 1
ATOM 1559 O O . ILE B 1 29 ? -2.25 -4.434 -15.484 1 97.56 29 ILE B O 1
ATOM 1563 N N . ASP B 1 30 ? -3.449 -4.492 -17.375 1 97.88 30 ASP B N 1
ATOM 1564 C CA . ASP B 1 30 ? -4.273 -5.621 -16.953 1 97.88 30 ASP B CA 1
ATOM 1565 C C . ASP B 1 30 ? -3.508 -6.934 -17.062 1 97.88 30 ASP B C 1
ATOM 1567 O O . ASP B 1 30 ? -2.766 -7.148 -18.031 1 97.88 30 ASP B O 1
ATOM 1571 N N . LEU B 1 31 ? -3.656 -7.742 -16.078 1 98.44 31 LEU B N 1
ATOM 1572 C CA . LEU B 1 31 ? -3.287 -9.148 -16.188 1 98.44 31 LEU B CA 1
ATOM 1573 C C . LEU B 1 31 ? -4.488 -9.992 -16.609 1 98.44 31 LEU B C 1
ATOM 1575 O O . LEU B 1 31 ? -5.367 -10.273 -15.797 1 98.44 31 LEU B O 1
ATOM 1579 N N . ASN B 1 32 ? -4.574 -10.352 -17.844 1 98.5 32 ASN B N 1
ATOM 1580 C CA . ASN B 1 32 ? -5.676 -11.172 -18.344 1 98.5 32 ASN B CA 1
ATOM 1581 C C . ASN B 1 32 ? -5.605 -12.594 -17.797 1 98.5 32 ASN B C 1
ATOM 1583 O O . ASN B 1 32 ? -4.914 -13.445 -18.359 1 98.5 32 ASN B O 1
ATOM 1587 N N . LEU B 1 33 ? -6.379 -12.891 -16.781 1 98.62 33 LEU B N 1
ATOM 1588 C CA . LEU B 1 33 ? -6.301 -14.172 -16.078 1 98.62 33 LEU B CA 1
ATOM 1589 C C . LEU B 1 33 ? -6.801 -15.305 -16.969 1 98.62 33 LEU B C 1
ATOM 1591 O O . LEU B 1 33 ? -6.262 -16.406 -16.922 1 98.62 33 LEU B O 1
ATOM 1595 N N . LYS B 1 34 ? -7.82 -15.07 -17.719 1 98.19 34 LYS B N 1
ATOM 1596 C CA . LYS B 1 34 ? -8.328 -16.109 -18.625 1 98.19 34 LYS B CA 1
ATOM 1597 C C . LYS B 1 34 ? -7.242 -16.578 -19.594 1 98.19 34 LYS B C 1
ATOM 1599 O O . LYS B 1 34 ? -7.055 -17.781 -19.781 1 98.19 34 LYS B O 1
ATOM 1604 N N . ASP B 1 35 ? -6.594 -15.594 -20.141 1 98.56 35 ASP B N 1
ATOM 1605 C CA . ASP B 1 35 ? -5.516 -15.914 -21.078 1 98.56 35 ASP B CA 1
ATOM 1606 C C . ASP B 1 35 ? -4.348 -16.578 -20.359 1 98.56 35 ASP B C 1
ATOM 1608 O O . ASP B 1 35 ? -3.742 -17.516 -20.875 1 98.56 35 ASP B O 1
ATOM 1612 N N . LEU B 1 36 ? -4.031 -16.094 -19.188 1 98.69 36 LEU B N 1
ATOM 1613 C CA . LEU B 1 36 ? -2.91 -16.609 -18.422 1 98.69 36 LEU B CA 1
ATOM 1614 C C . LEU B 1 36 ? -3.131 -18.078 -18.062 1 98.69 36 LEU B C 1
ATOM 1616 O O . LEU B 1 36 ? -2.189 -18.875 -18.078 1 98.69 36 LEU B O 1
ATOM 1620 N N . PHE B 1 37 ? -4.348 -18.438 -17.766 1 98.62 37 PHE B N 1
ATOM 1621 C CA . PHE B 1 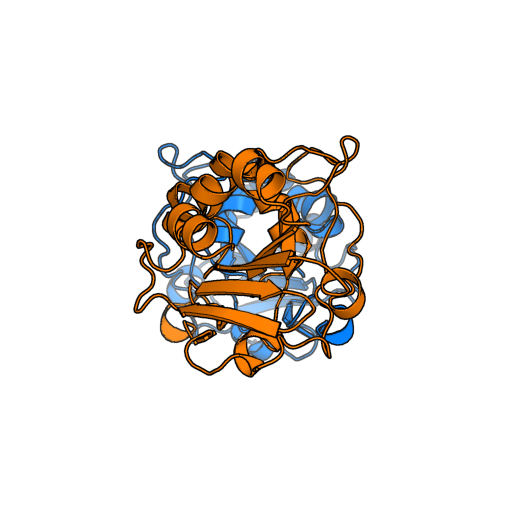37 ? -4.645 -19.766 -17.234 1 98.62 37 PHE B CA 1
ATOM 1622 C C . PHE B 1 37 ? -4.848 -20.766 -18.375 1 98.62 37 PHE B C 1
ATOM 1624 O O . PHE B 1 37 ? -4.879 -21.984 -18.141 1 98.62 37 PHE B O 1
ATOM 1631 N N . LYS B 1 38 ? -5.035 -20.25 -19.594 1 98.12 38 LYS B N 1
ATOM 1632 C CA . LYS B 1 38 ? -5.336 -21.125 -20.719 1 98.12 38 LYS B CA 1
ATOM 1633 C C . LYS B 1 38 ? -4.156 -22.047 -21.031 1 98.12 38 LYS B C 1
ATOM 1635 O O . LYS B 1 38 ? -3.053 -21.562 -21.312 1 98.12 38 LYS B O 1
ATOM 1640 N N . ASP B 1 39 ? -4.398 -23.328 -20.984 1 98.25 39 ASP B N 1
ATOM 1641 C CA . ASP B 1 39 ? -3.424 -24.359 -21.328 1 98.25 39 ASP B CA 1
ATOM 1642 C C . ASP B 1 39 ? -2.107 -24.141 -20.594 1 98.25 39 ASP B C 1
ATOM 1644 O O . ASP B 1 39 ? -1.036 -24.141 -21.203 1 98.25 39 ASP B O 1
ATOM 1648 N N . SER B 1 40 ? -2.197 -23.891 -19.312 1 98.56 40 SER B N 1
ATOM 1649 C CA . SER B 1 40 ? -1 -23.594 -18.531 1 98.56 40 SER B CA 1
ATOM 1650 C C . SER B 1 40 ? -1.17 -24 -17.078 1 98.56 40 SER B C 1
ATOM 1652 O O . SER B 1 40 ? -2.273 -24.344 -16.641 1 98.56 40 SER B O 1
ATOM 1654 N N . THR B 1 41 ? -0.105 -24.078 -16.344 1 98.75 41 THR B N 1
ATOM 1655 C CA . THR B 1 41 ? -0.021 -24.172 -14.898 1 98.75 41 THR B CA 1
ATOM 1656 C C . THR B 1 41 ? 0.473 -22.859 -14.289 1 98.75 41 THR B C 1
ATOM 1658 O O . THR B 1 41 ? 1.513 -22.344 -14.695 1 98.75 41 THR B O 1
ATOM 1661 N N . VAL B 1 42 ? -0.341 -22.312 -13.43 1 98.88 42 VAL B N 1
ATOM 1662 C CA . VAL B 1 42 ? 0.006 -21.047 -12.789 1 98.88 42 VAL B CA 1
ATOM 1663 C C . VAL B 1 42 ? -0.102 -21.203 -11.273 1 98.88 42 VAL B C 1
ATOM 1665 O O . VAL B 1 42 ? -1.022 -21.844 -10.766 1 98.88 42 VAL B O 1
ATOM 1668 N N . VAL B 1 43 ? 0.836 -20.672 -10.547 1 98.88 43 VAL B N 1
ATOM 1669 C CA . VAL B 1 43 ? 0.767 -20.562 -9.094 1 98.88 43 VAL B CA 1
ATOM 1670 C C . VAL B 1 43 ? 0.279 -19.172 -8.695 1 98.88 43 VAL B C 1
ATOM 1672 O O . VAL B 1 43 ? 0.757 -18.172 -9.227 1 98.88 43 VAL B O 1
ATOM 1675 N N . VAL B 1 44 ? -0.736 -19.109 -7.855 1 98.81 44 VAL B N 1
ATOM 1676 C CA . VAL B 1 44 ? -1.214 -17.859 -7.266 1 98.81 44 VAL B CA 1
ATOM 1677 C C . VAL B 1 44 ? -1.033 -17.906 -5.75 1 98.81 44 VAL B C 1
ATOM 1679 O O . VAL B 1 44 ? -1.408 -18.875 -5.102 1 98.81 44 VAL B O 1
ATOM 1682 N N . THR B 1 45 ? -0.423 -16.922 -5.227 1 98.75 45 THR B N 1
ATOM 1683 C CA . THR B 1 45 ? -0.343 -16.844 -3.771 1 98.75 45 THR B CA 1
ATOM 1684 C C . THR B 1 45 ? -0.819 -15.469 -3.285 1 98.75 45 THR B C 1
ATOM 1686 O O . THR B 1 45 ? -0.492 -14.445 -3.885 1 98.75 45 THR B O 1
ATOM 1689 N N . GLY B 1 46 ? -1.709 -15.453 -2.332 1 98.38 46 GLY B N 1
ATOM 1690 C CA . GLY B 1 46 ? -2.133 -14.25 -1.632 1 98.38 46 GLY B CA 1
ATOM 1691 C C . GLY B 1 46 ? -1.289 -13.945 -0.41 1 98.38 46 GLY B C 1
ATOM 1692 O O . GLY B 1 46 ? -0.782 -14.859 0.247 1 98.38 46 GLY B O 1
ATOM 1693 N N . ALA B 1 47 ? -1.134 -12.711 -0.099 1 98.06 47 ALA B N 1
ATOM 1694 C CA . ALA B 1 47 ? -0.39 -12.273 1.079 1 98.06 47 ALA B CA 1
ATOM 1695 C C . ALA B 1 47 ? -1.11 -11.125 1.788 1 98.06 47 ALA B C 1
ATOM 1697 O O . ALA B 1 47 ? -1.806 -10.336 1.15 1 98.06 47 ALA B O 1
ATOM 1698 N N . PRO B 1 48 ? -0.957 -11.023 3.092 1 97.31 48 PRO B N 1
ATOM 1699 C CA . PRO B 1 48 ? -1.592 -9.93 3.84 1 97.31 48 PRO B CA 1
ATOM 1700 C C . PRO B 1 48 ? -1.198 -8.555 3.32 1 97.31 48 PRO B C 1
ATOM 1702 O O . PRO B 1 48 ? -2.043 -7.656 3.232 1 97.31 48 PRO B O 1
ATOM 1705 N N . GLY B 1 49 ? 0.187 -8.461 3 1 97 49 GLY B N 1
ATOM 1706 C CA . GLY B 1 49 ? 0.493 -7.156 2.445 1 97 49 GLY B CA 1
ATOM 1707 C C . GLY B 1 49 ? 1.976 -6.941 2.201 1 97 49 GLY B C 1
ATOM 1708 O O . GLY B 1 49 ? 2.812 -7.504 2.91 1 97 49 GLY B O 1
ATOM 1709 N N . PRO B 1 50 ? 2.266 -6.02 1.245 1 98 50 PRO B N 1
ATOM 1710 C CA . PRO B 1 50 ? 3.646 -5.625 0.96 1 98 50 PRO B CA 1
ATOM 1711 C C . PRO B 1 50 ? 4.324 -4.949 2.148 1 98 50 PRO B C 1
ATOM 1713 O O . PRO B 1 50 ? 3.668 -4.242 2.92 1 98 50 PRO B O 1
ATOM 1716 N N . PHE B 1 51 ? 5.691 -5.242 2.316 1 97.44 51 PHE B N 1
ATOM 1717 C CA . PHE B 1 51 ? 6.574 -4.57 3.262 1 97.44 51 PHE B CA 1
ATOM 1718 C C . PHE B 1 51 ? 6.277 -5.012 4.688 1 97.44 51 PHE B C 1
ATOM 1720 O O . PHE B 1 51 ? 6.91 -4.539 5.637 1 97.44 51 PHE B O 1
ATOM 1727 N N . THR B 1 52 ? 5.297 -5.961 4.855 1 96.12 52 THR B N 1
ATOM 1728 C CA . THR B 1 52 ? 5.113 -6.594 6.156 1 96.12 52 THR B CA 1
ATOM 1729 C C . THR B 1 52 ? 6.25 -7.57 6.449 1 96.12 52 THR B C 1
ATOM 1731 O O . THR B 1 52 ? 6.852 -8.125 5.527 1 96.12 52 THR B O 1
ATOM 1734 N N . PRO B 1 53 ? 6.551 -7.77 7.695 1 94.25 53 PRO B N 1
ATOM 1735 C CA . PRO B 1 53 ? 7.738 -8.555 8.047 1 94.25 53 PRO B CA 1
ATOM 1736 C C . PRO B 1 53 ? 7.684 -9.977 7.5 1 94.25 53 PRO B C 1
ATOM 1738 O O . PRO B 1 53 ? 8.57 -10.391 6.754 1 94.25 53 PRO B O 1
ATOM 1741 N N . VAL B 1 54 ? 6.652 -10.719 7.766 1 94.38 54 VAL B N 1
ATOM 1742 C CA . VAL B 1 54 ? 6.582 -12.117 7.363 1 94.38 54 VAL B CA 1
ATOM 1743 C C . VAL B 1 54 ? 6.523 -12.219 5.84 1 94.38 54 VAL B C 1
ATOM 1745 O O . VAL B 1 54 ? 7.215 -13.047 5.238 1 94.38 54 VAL B O 1
ATOM 1748 N N . CYS B 1 55 ? 5.781 -11.406 5.195 1 97 55 CYS B N 1
ATOM 1749 C CA . CYS B 1 55 ? 5.625 -11.445 3.748 1 97 55 CYS B CA 1
ATOM 1750 C C . CYS B 1 55 ? 6.934 -11.109 3.047 1 97 55 CYS B C 1
ATOM 1752 O O . CYS B 1 55 ? 7.234 -11.656 1.984 1 97 55 CYS B O 1
ATOM 1754 N N . SER B 1 56 ? 7.754 -10.211 3.631 1 97.25 56 SER B N 1
ATOM 1755 C CA . SER B 1 56 ? 8.938 -9.68 2.961 1 97.25 56 SER B CA 1
ATOM 1756 C C . SER B 1 56 ? 10.195 -10.414 3.393 1 97.25 56 SER B C 1
ATOM 1758 O O . SER B 1 56 ? 11.219 -10.352 2.711 1 97.25 56 SER B O 1
ATOM 1760 N N . GLU B 1 57 ? 10.125 -11.094 4.531 1 94.69 57 GLU B N 1
ATOM 1761 C CA . GLU B 1 57 ? 11.32 -11.758 5.035 1 94.69 57 GLU B CA 1
ATOM 1762 C C . GLU B 1 57 ? 11.266 -13.258 4.797 1 94.69 57 GLU B C 1
ATOM 1764 O O . GLU B 1 57 ? 12.305 -13.93 4.742 1 94.69 57 GLU B O 1
ATOM 1769 N N . GLN B 1 58 ? 10.07 -13.789 4.652 1 96 58 GLN B N 1
ATOM 1770 C CA . GLN B 1 58 ? 9.945 -15.242 4.621 1 96 58 GLN B CA 1
ATOM 1771 C C . GLN B 1 58 ? 9.094 -15.695 3.436 1 96 58 GLN B C 1
ATOM 1773 O O . GLN B 1 58 ? 9.594 -16.359 2.523 1 96 58 GLN B O 1
ATOM 1778 N N . HIS B 1 59 ? 7.867 -15.273 3.322 1 97.69 59 HIS B N 1
ATOM 1779 C CA . HIS B 1 59 ? 6.863 -15.812 2.416 1 97.69 59 HIS B CA 1
ATOM 1780 C C . HIS B 1 59 ? 7.266 -15.609 0.959 1 97.69 59 HIS B C 1
ATOM 1782 O O . HIS B 1 59 ? 7.605 -16.562 0.262 1 97.69 59 HIS B O 1
ATOM 1788 N N . ILE B 1 60 ? 7.434 -14.352 0.496 1 98.31 60 ILE B N 1
ATOM 1789 C CA . ILE B 1 60 ? 7.684 -14.086 -0.916 1 98.31 60 ILE B CA 1
ATOM 1790 C C . ILE B 1 60 ? 9.133 -14.43 -1.258 1 98.31 60 ILE B C 1
ATOM 1792 O O . ILE B 1 60 ? 9.406 -14.984 -2.324 1 98.31 60 ILE B O 1
ATOM 1796 N N . PRO B 1 61 ? 10.086 -14.188 -0.33 1 97.88 61 PRO B N 1
ATOM 1797 C CA . PRO B 1 61 ? 11.445 -14.648 -0.611 1 97.88 61 PRO B CA 1
ATOM 1798 C C . PRO B 1 61 ? 11.516 -16.156 -0.821 1 97.88 61 PRO B C 1
ATOM 1800 O O . PRO B 1 61 ? 12.344 -16.641 -1.606 1 97.88 61 PRO B O 1
ATOM 1803 N N . ASP B 1 62 ? 10.711 -16.891 -0.124 1 98.06 62 ASP B N 1
ATOM 1804 C CA . ASP B 1 62 ? 10.641 -18.328 -0.354 1 98.06 62 ASP B CA 1
ATOM 1805 C C . ASP B 1 62 ? 10.273 -18.641 -1.805 1 98.06 62 ASP B C 1
ATOM 1807 O O . ASP B 1 62 ? 10.844 -19.547 -2.416 1 98.06 62 ASP B O 1
ATOM 1811 N N . TYR B 1 63 ? 9.32 -17.938 -2.385 1 98.38 63 TYR B N 1
ATOM 1812 C CA . TYR B 1 63 ? 8.922 -18.125 -3.777 1 98.38 63 TYR B CA 1
ATOM 1813 C C . TYR B 1 63 ? 10.039 -17.703 -4.723 1 98.38 63 TYR B C 1
ATOM 1815 O O . TYR B 1 63 ? 10.32 -18.375 -5.711 1 98.38 63 TYR B O 1
ATOM 1823 N N . LEU B 1 64 ? 10.688 -16.594 -4.441 1 97.69 64 LEU B N 1
ATOM 1824 C CA . LEU B 1 64 ? 11.742 -16.062 -5.293 1 97.69 64 LEU B CA 1
ATOM 1825 C C . LEU B 1 64 ? 12.914 -17.031 -5.379 1 97.69 64 LEU B C 1
ATOM 1827 O O . LEU B 1 64 ? 13.523 -17.188 -6.441 1 97.69 64 LEU B O 1
ATOM 1831 N N . LYS B 1 65 ? 13.18 -17.719 -4.277 1 97.19 65 LYS B N 1
ATOM 1832 C CA . LYS B 1 65 ? 14.281 -18.688 -4.23 1 97.19 65 LYS B CA 1
ATOM 1833 C C . LYS B 1 65 ? 13.969 -19.922 -5.07 1 97.19 65 LYS B C 1
ATOM 1835 O O . LYS B 1 65 ? 14.875 -20.672 -5.438 1 97.19 65 LYS B O 1
ATOM 1840 N N . HIS B 1 66 ? 12.742 -20.156 -5.383 1 97.81 66 HIS B N 1
ATOM 1841 C CA . HIS B 1 66 ? 12.344 -21.406 -6.035 1 97.81 66 HIS B CA 1
ATOM 1842 C C . HIS B 1 66 ? 11.836 -21.141 -7.449 1 97.81 66 HIS B C 1
ATOM 1844 O O . HIS B 1 66 ? 11.148 -21.984 -8.031 1 97.81 66 HIS B O 1
ATOM 1850 N N . LEU B 1 67 ? 12.086 -20 -7.996 1 97.19 67 LEU B N 1
ATOM 1851 C CA . LEU B 1 67 ? 11.578 -19.656 -9.32 1 97.19 67 LEU B CA 1
ATOM 1852 C C . LEU B 1 67 ? 12.047 -20.672 -10.359 1 97.19 67 LEU B C 1
ATOM 1854 O O . LEU B 1 67 ? 11.266 -21.094 -11.219 1 97.19 67 LEU B O 1
ATOM 1858 N N . LYS B 1 68 ? 13.312 -21.031 -10.312 1 97.12 68 LYS B N 1
ATOM 1859 C CA . LYS B 1 68 ? 13.836 -22.016 -11.258 1 97.12 68 LYS B CA 1
ATOM 1860 C C . LYS B 1 68 ? 13.109 -23.359 -11.125 1 97.12 68 LYS B C 1
ATOM 1862 O O . LYS B 1 68 ? 12.836 -24.016 -12.125 1 97.12 68 LYS B O 1
ATOM 1867 N N . ASP B 1 69 ? 12.875 -23.781 -9.867 1 98.5 69 ASP B N 1
ATOM 1868 C CA . ASP B 1 69 ? 12.156 -25.031 -9.625 1 98.5 69 ASP B CA 1
ATOM 1869 C C . ASP B 1 69 ? 10.766 -24.984 -10.258 1 98.5 69 ASP B C 1
ATOM 1871 O O . ASP B 1 69 ? 10.32 -25.969 -10.859 1 98.5 69 ASP B O 1
ATOM 1875 N N . PHE B 1 70 ? 10.039 -23.891 -10.148 1 98.69 70 PHE B N 1
ATOM 1876 C CA . PHE B 1 70 ? 8.719 -23.734 -10.742 1 98.69 70 PHE B CA 1
ATOM 1877 C C . PHE B 1 70 ? 8.805 -23.797 -12.266 1 98.69 70 PHE B C 1
ATOM 1879 O O . PHE B 1 70 ? 7.988 -24.469 -12.906 1 98.69 70 PHE B O 1
ATOM 1886 N N . LYS B 1 71 ? 9.797 -23.094 -12.797 1 98.06 71 LYS B N 1
ATOM 1887 C CA . LYS B 1 71 ? 10 -23.125 -14.242 1 98.06 71 LYS B CA 1
ATOM 1888 C C . LYS B 1 71 ? 10.258 -24.547 -14.734 1 98.06 71 LYS B C 1
ATOM 1890 O O . LYS B 1 71 ? 9.672 -24.984 -15.727 1 98.06 71 LYS B O 1
ATOM 1895 N N . ASP B 1 72 ? 11.109 -25.188 -14.031 1 98.19 72 ASP B N 1
ATOM 1896 C CA . ASP B 1 72 ? 11.484 -26.547 -14.414 1 98.19 72 ASP B CA 1
ATOM 1897 C C . ASP B 1 72 ? 10.273 -27.484 -14.383 1 98.19 72 ASP B C 1
ATOM 1899 O O . ASP B 1 72 ? 10.227 -28.453 -15.133 1 98.19 72 ASP B O 1
ATOM 1903 N N . LYS B 1 73 ? 9.289 -27.172 -13.609 1 98.25 73 LYS B N 1
ATOM 1904 C CA . LYS B 1 73 ? 8.094 -28 -13.492 1 98.25 73 LYS B CA 1
ATOM 1905 C C . LYS B 1 73 ? 7.004 -27.547 -14.453 1 98.25 73 LYS B C 1
ATOM 1907 O O . LYS B 1 73 ? 5.887 -28.062 -14.43 1 98.25 73 LYS B O 1
ATOM 1912 N N . GLY B 1 74 ? 7.289 -26.516 -15.156 1 98.38 74 GLY B N 1
ATOM 1913 C CA . GLY B 1 74 ? 6.387 -26.094 -16.219 1 98.38 74 GLY B CA 1
ATOM 1914 C C . GLY B 1 74 ? 5.398 -25.031 -15.781 1 98.38 74 GLY B C 1
ATOM 1915 O O . GLY B 1 74 ? 4.402 -24.781 -16.469 1 98.38 74 GLY B O 1
ATOM 1916 N N . VAL B 1 75 ? 5.617 -24.469 -14.688 1 98.88 75 VAL B N 1
ATOM 1917 C CA . VAL B 1 75 ? 4.773 -23.359 -14.25 1 98.88 75 VAL B CA 1
ATOM 1918 C C . VAL B 1 75 ? 5.016 -22.141 -15.141 1 98.88 75 VAL B C 1
ATOM 1920 O O . VAL B 1 75 ? 6.16 -21.75 -15.375 1 98.88 75 VAL B O 1
ATOM 1923 N N . LYS B 1 76 ? 3.965 -21.594 -15.648 1 98.75 76 LYS B N 1
ATOM 1924 C CA . LYS B 1 76 ? 4.07 -20.469 -16.578 1 98.75 76 LYS B CA 1
ATOM 1925 C C . LYS B 1 76 ? 4.434 -19.172 -15.859 1 98.75 76 LYS B C 1
ATOM 1927 O O . LYS B 1 76 ? 5.301 -18.422 -16.312 1 98.75 76 LYS B O 1
ATOM 1932 N N . LYS B 1 77 ? 3.719 -18.844 -14.727 1 98.81 77 LYS B N 1
ATOM 1933 C CA . LYS B 1 77 ? 3.932 -17.672 -13.898 1 98.81 77 LYS B CA 1
ATOM 1934 C C . LYS B 1 77 ? 3.611 -17.953 -12.438 1 98.81 77 LYS B C 1
ATOM 1936 O O . LYS B 1 77 ? 2.859 -18.875 -12.133 1 98.81 77 LYS B O 1
ATOM 1941 N N . VAL B 1 78 ? 4.18 -17.203 -11.602 1 98.88 78 VAL B N 1
ATOM 1942 C CA . VAL B 1 78 ? 3.775 -17.078 -10.203 1 98.88 78 VAL B CA 1
ATOM 1943 C C . VAL B 1 78 ? 3.15 -15.703 -9.977 1 98.88 78 VAL B C 1
ATOM 1945 O O . VAL B 1 78 ? 3.779 -14.672 -10.234 1 98.88 78 VAL B O 1
ATOM 1948 N N . VAL B 1 79 ? 1.889 -15.695 -9.523 1 98.88 79 VAL B N 1
ATOM 1949 C CA . VAL B 1 79 ? 1.175 -14.445 -9.289 1 98.88 79 VAL B CA 1
ATOM 1950 C C . VAL B 1 79 ? 1.052 -14.195 -7.789 1 98.88 79 VAL B C 1
ATOM 1952 O O . VAL B 1 79 ? 0.547 -15.039 -7.051 1 98.88 79 VAL B O 1
ATOM 1955 N N . VAL B 1 80 ? 1.545 -13.078 -7.336 1 98.88 80 VAL B N 1
ATOM 1956 C CA . VAL B 1 80 ? 1.388 -12.609 -5.965 1 98.88 80 VAL B CA 1
ATOM 1957 C C . VAL B 1 80 ? 0.259 -11.586 -5.891 1 98.88 80 VAL B C 1
ATOM 1959 O O . VAL B 1 80 ? 0.301 -10.555 -6.57 1 98.88 80 VAL B O 1
ATOM 1962 N N . LEU B 1 81 ? -0.743 -11.852 -5.09 1 98.75 81 LEU B N 1
ATOM 1963 C CA . LEU B 1 81 ? -1.891 -10.969 -4.934 1 98.75 81 LEU B CA 1
ATOM 1964 C C . LEU B 1 81 ? -1.923 -10.359 -3.535 1 98.75 81 LEU B C 1
ATOM 1966 O O . LEU B 1 81 ? -1.69 -11.055 -2.545 1 98.75 81 LEU B O 1
ATOM 1970 N N . THR B 1 82 ? -2.137 -9.094 -3.457 1 98.69 82 THR B N 1
ATOM 1971 C CA . THR B 1 82 ? -2.49 -8.422 -2.211 1 98.69 82 THR B CA 1
ATOM 1972 C C . THR B 1 82 ? -3.609 -7.406 -2.439 1 98.69 82 THR B C 1
ATOM 1974 O O . THR B 1 82 ? -4.012 -7.164 -3.58 1 98.69 82 THR B O 1
ATOM 1977 N N . ALA B 1 83 ? -4.117 -6.824 -1.362 1 98.25 83 ALA B N 1
ATOM 1978 C CA . ALA B 1 83 ? -5.184 -5.828 -1.448 1 98.25 83 ALA B CA 1
ATOM 1979 C C . ALA B 1 83 ? -4.609 -4.426 -1.646 1 98.25 83 ALA B C 1
ATOM 1981 O O . ALA B 1 83 ? -5.262 -3.43 -1.327 1 98.25 83 ALA B O 1
ATOM 1982 N N . ASN B 1 84 ? -3.387 -4.285 -2.1 1 98.19 84 ASN B N 1
ATOM 1983 C CA . ASN B 1 84 ? -2.746 -2.998 -2.357 1 98.19 84 ASN B CA 1
ATOM 1984 C C . ASN B 1 84 ? -2.74 -2.662 -3.846 1 98.19 84 ASN B C 1
ATOM 1986 O O . ASN B 1 84 ? -3.037 -3.52 -4.68 1 98.19 84 ASN B O 1
ATOM 1990 N N . ASP B 1 85 ? -2.51 -1.453 -4.188 1 97.5 85 ASP B N 1
ATOM 1991 C CA . ASP B 1 85 ? -2.537 -0.964 -5.562 1 97.5 85 ASP B CA 1
ATOM 1992 C C . ASP B 1 85 ? -1.278 -1.379 -6.32 1 97.5 85 ASP B C 1
ATOM 1994 O O . ASP B 1 85 ? -0.304 -1.831 -5.715 1 97.5 85 ASP B O 1
ATOM 1998 N N . PRO B 1 86 ? -1.277 -1.217 -7.68 1 97.75 86 PRO B N 1
ATOM 1999 C CA . PRO B 1 86 ? -0.179 -1.739 -8.492 1 97.75 86 PRO B CA 1
ATOM 2000 C C . PRO B 1 86 ? 1.142 -1.015 -8.242 1 97.75 86 PRO B C 1
ATOM 2002 O O . PRO B 1 86 ? 2.215 -1.593 -8.43 1 97.75 86 PRO B O 1
ATOM 2005 N N . PHE B 1 87 ? 1.1 0.255 -7.832 1 97.69 87 PHE B N 1
ATOM 2006 C CA . PHE B 1 87 ? 2.322 1.016 -7.602 1 97.69 87 PHE B CA 1
ATOM 2007 C C . PHE B 1 87 ? 3.072 0.478 -6.387 1 97.69 87 PHE B C 1
ATOM 2009 O O . PHE B 1 87 ? 4.289 0.289 -6.438 1 97.69 87 PHE B O 1
ATOM 2016 N N . VAL B 1 88 ? 2.316 0.209 -5.348 1 98.12 88 VAL B N 1
ATOM 2017 C CA . VAL B 1 88 ? 2.889 -0.375 -4.141 1 98.12 88 VAL B CA 1
ATOM 2018 C C . VAL B 1 88 ? 3.439 -1.766 -4.449 1 98.12 88 VAL B C 1
ATOM 2020 O O . VAL B 1 88 ? 4.547 -2.107 -4.027 1 98.12 88 VAL B O 1
ATOM 2023 N N . MET B 1 89 ? 2.688 -2.541 -5.188 1 98.31 89 MET B N 1
ATOM 2024 C CA . MET B 1 89 ? 3.102 -3.902 -5.52 1 98.31 89 MET B CA 1
ATOM 2025 C C . MET B 1 89 ? 4.395 -3.898 -6.324 1 98.31 89 MET B C 1
ATOM 2027 O O . MET B 1 89 ? 5.297 -4.699 -6.066 1 98.31 89 MET B O 1
ATOM 2031 N N . ALA B 1 90 ? 4.477 -3.016 -7.316 1 97.56 90 ALA B N 1
ATOM 2032 C CA . ALA B 1 90 ? 5.688 -2.91 -8.125 1 97.56 90 ALA B CA 1
ATOM 2033 C C . ALA B 1 90 ? 6.883 -2.498 -7.273 1 97.56 90 ALA B C 1
ATOM 2035 O O . ALA B 1 90 ? 7.973 -3.059 -7.41 1 97.56 90 ALA B O 1
ATOM 2036 N N . ALA B 1 91 ? 6.703 -1.529 -6.41 1 97.62 91 ALA B N 1
ATOM 2037 C CA . ALA B 1 91 ? 7.77 -1.073 -5.52 1 97.62 91 ALA B CA 1
ATOM 2038 C C . ALA B 1 91 ? 8.25 -2.203 -4.613 1 97.62 91 ALA B C 1
ATOM 2040 O O . ALA B 1 91 ? 9.453 -2.359 -4.391 1 97.62 91 ALA B O 1
ATOM 2041 N N . TRP B 1 92 ? 7.281 -2.99 -4.105 1 98.19 92 TRP B N 1
ATOM 2042 C CA . TRP B 1 92 ? 7.602 -4.102 -3.213 1 98.19 92 TRP B CA 1
ATOM 2043 C C . TRP B 1 92 ? 8.43 -5.156 -3.938 1 98.19 92 TRP B C 1
ATOM 2045 O O . TRP B 1 92 ? 9.438 -5.633 -3.412 1 98.19 92 TRP B O 1
ATOM 2055 N N . GLY B 1 93 ? 8.023 -5.523 -5.16 1 97.69 93 GLY B N 1
ATOM 2056 C CA . GLY B 1 93 ? 8.812 -6.457 -5.949 1 97.69 93 GLY B CA 1
ATOM 2057 C C . GLY B 1 93 ? 10.25 -6.004 -6.141 1 97.69 93 GLY B C 1
ATOM 2058 O O . GLY B 1 93 ? 11.18 -6.785 -5.938 1 97.69 93 GLY B O 1
ATOM 2059 N N . LYS B 1 94 ? 10.406 -4.742 -6.488 1 96.88 94 LYS B N 1
ATOM 2060 C CA . LYS B 1 94 ? 11.734 -4.184 -6.684 1 96.88 94 LYS B CA 1
ATOM 2061 C C . LYS B 1 94 ? 12.523 -4.172 -5.379 1 96.88 94 LYS B C 1
ATOM 2063 O O . LYS B 1 94 ? 13.719 -4.492 -5.363 1 96.88 94 LYS B O 1
ATOM 2068 N N . ALA B 1 95 ? 11.867 -3.811 -4.289 1 96.56 95 ALA B N 1
ATOM 2069 C CA . ALA B 1 95 ? 12.523 -3.787 -2.986 1 96.56 95 ALA B CA 1
ATOM 2070 C C . ALA B 1 95 ? 13.008 -5.18 -2.592 1 96.56 95 ALA B C 1
ATOM 2072 O O . ALA B 1 95 ? 14.031 -5.32 -1.92 1 96.56 95 ALA B O 1
ATOM 2073 N N . LEU B 1 96 ? 12.289 -6.195 -2.979 1 97.25 96 LEU B N 1
ATOM 2074 C CA . LEU B 1 96 ? 12.641 -7.578 -2.684 1 97.25 96 LEU B CA 1
ATOM 2075 C C . LEU B 1 96 ? 13.789 -8.047 -3.57 1 97.25 96 LEU B C 1
ATOM 2077 O O . LEU B 1 96 ? 14.297 -9.156 -3.4 1 97.25 96 LEU B O 1
ATOM 2081 N N . GLY B 1 97 ? 14.125 -7.234 -4.566 1 94.75 97 GLY B N 1
ATOM 2082 C CA . GLY B 1 97 ? 15.273 -7.531 -5.414 1 94.75 97 GLY B CA 1
ATOM 2083 C C . GLY B 1 97 ? 14.891 -8.219 -6.711 1 94.75 97 GLY B C 1
ATOM 2084 O O . GLY B 1 97 ? 15.758 -8.703 -7.441 1 94.75 97 GLY B O 1
ATOM 2085 N N . TYR B 1 98 ? 13.578 -8.273 -6.945 1 94.44 98 TYR B N 1
ATOM 2086 C CA . TYR B 1 98 ? 13.18 -8.867 -8.219 1 94.44 98 TYR B CA 1
ATOM 2087 C C . TYR B 1 98 ? 13.43 -7.902 -9.367 1 94.44 98 TYR B C 1
ATOM 2089 O O . TYR B 1 98 ? 12.828 -6.828 -9.43 1 94.44 98 TYR B O 1
ATOM 2097 N N . THR B 1 99 ? 14.32 -8.242 -10.32 1 89.38 99 THR B N 1
ATOM 2098 C CA . THR B 1 99 ? 14.742 -7.352 -11.398 1 89.38 99 THR B CA 1
ATOM 2099 C C . THR B 1 99 ? 14.789 -8.102 -12.727 1 89.38 99 THR B C 1
ATOM 2101 O O . THR B 1 99 ? 15.672 -7.863 -13.547 1 89.38 99 THR B O 1
ATOM 2104 N N . ASP B 1 100 ? 13.945 -8.969 -12.859 1 93.19 100 ASP B N 1
ATOM 2105 C CA . ASP B 1 100 ? 13.922 -9.758 -14.094 1 93.19 100 ASP B CA 1
ATOM 2106 C C . ASP B 1 100 ? 12.805 -9.289 -15.023 1 93.19 100 ASP B C 1
ATOM 2108 O O . ASP B 1 100 ? 11.625 -9.375 -14.672 1 93.19 100 ASP B O 1
ATOM 2112 N N . GLU B 1 101 ? 13.125 -8.93 -16.281 1 95.56 101 GLU B N 1
ATOM 2113 C CA . GLU B 1 101 ? 12.172 -8.375 -17.234 1 95.56 101 GLU B CA 1
ATOM 2114 C C . GLU B 1 101 ? 11.273 -9.469 -17.812 1 95.56 101 GLU B C 1
ATOM 2116 O O . GLU B 1 101 ? 10.266 -9.172 -18.469 1 95.56 101 GLU B O 1
ATOM 2121 N N . GLU B 1 102 ? 11.594 -10.68 -17.516 1 96.06 102 GLU B N 1
ATOM 2122 C CA . GLU B 1 102 ? 10.711 -11.773 -17.922 1 96.06 102 GLU B CA 1
ATOM 2123 C C . GLU B 1 102 ? 9.375 -11.703 -17.172 1 96.06 102 GLU B C 1
ATOM 2125 O O . GLU B 1 102 ? 8.367 -12.227 -17.641 1 96.06 102 GLU B O 1
ATOM 2130 N N . ASN B 1 103 ? 9.352 -11.047 -16.031 1 97.44 103 ASN B N 1
ATOM 2131 C CA . ASN B 1 103 ? 8.164 -10.938 -15.195 1 97.44 103 ASN B CA 1
ATOM 2132 C C . ASN B 1 103 ? 7.527 -12.297 -14.945 1 97.44 103 ASN B C 1
ATOM 2134 O O . ASN B 1 103 ? 6.32 -12.469 -15.133 1 97.44 103 ASN B O 1
ATOM 2138 N N . TYR B 1 104 ? 8.477 -13.227 -14.602 1 98.56 104 TYR B N 1
ATOM 2139 C CA . TYR B 1 104 ? 7.996 -14.562 -14.266 1 98.56 104 TYR B CA 1
ATOM 2140 C C . TYR B 1 104 ? 7.168 -14.539 -12.984 1 98.56 104 TYR B C 1
ATOM 2142 O O . TYR B 1 104 ? 6.168 -15.258 -12.875 1 98.56 104 TYR B O 1
ATOM 2150 N N . ILE B 1 105 ? 7.598 -13.859 -11.992 1 98.62 105 ILE B N 1
ATOM 2151 C CA . ILE B 1 105 ? 6.742 -13.547 -10.852 1 98.62 105 ILE B CA 1
ATOM 2152 C C . ILE B 1 105 ? 6.062 -12.195 -11.07 1 98.62 105 ILE B C 1
ATOM 2154 O O . ILE B 1 105 ? 6.707 -11.227 -11.477 1 98.62 105 ILE B O 1
ATOM 2158 N N . ILE B 1 106 ? 4.766 -12.164 -10.906 1 98.62 106 ILE B N 1
ATOM 2159 C CA . ILE B 1 106 ? 3.949 -10.977 -11.148 1 98.62 106 ILE B CA 1
ATOM 2160 C C . ILE B 1 106 ? 3.363 -10.477 -9.828 1 98.62 106 ILE B C 1
ATOM 2162 O O . ILE B 1 106 ? 2.65 -11.219 -9.141 1 98.62 106 ILE B O 1
ATOM 2166 N N . PHE B 1 107 ? 3.705 -9.305 -9.469 1 98.5 107 PHE B N 1
ATOM 2167 C CA . PHE B 1 107 ? 3.115 -8.664 -8.297 1 98.5 107 PHE B CA 1
ATOM 2168 C C . PHE B 1 107 ? 1.84 -7.918 -8.68 1 98.5 107 PHE B C 1
ATOM 2170 O O . PHE B 1 107 ? 1.895 -6.785 -9.156 1 98.5 107 PHE B O 1
ATOM 2177 N N . ALA B 1 108 ? 0.692 -8.539 -8.477 1 98.69 108 ALA B N 1
ATOM 2178 C CA . ALA B 1 108 ? -0.59 -8.047 -8.969 1 98.69 108 ALA B CA 1
ATOM 2179 C C . ALA B 1 108 ? -1.469 -7.559 -7.816 1 98.69 108 ALA B C 1
ATOM 2181 O O . ALA B 1 108 ? -1.12 -7.73 -6.648 1 98.69 108 ALA B O 1
ATOM 2182 N N . THR B 1 109 ? -2.492 -6.949 -8.188 1 98.12 109 THR B N 1
ATOM 2183 C CA . THR B 1 109 ? -3.334 -6.273 -7.207 1 98.12 109 THR B CA 1
ATOM 2184 C C . THR B 1 109 ? -4.688 -6.965 -7.086 1 98.12 109 THR B C 1
ATOM 2186 O O . THR B 1 109 ? -5.164 -7.582 -8.039 1 98.12 109 THR B O 1
ATOM 2189 N N . ASP B 1 110 ? -5.301 -6.934 -5.961 1 97.94 110 ASP B N 1
ATOM 2190 C CA . ASP B 1 110 ? -6.691 -7.234 -5.625 1 97.94 110 ASP B CA 1
ATOM 2191 C C . ASP B 1 110 ? -7.238 -6.234 -4.609 1 97.94 110 ASP B C 1
ATOM 2193 O O . ASP B 1 110 ? -7.598 -6.613 -3.492 1 97.94 110 ASP B O 1
ATOM 2197 N N . PRO B 1 111 ? -7.266 -4.93 -4.996 1 95.62 111 PRO B N 1
ATOM 2198 C CA . PRO B 1 111 ? -7.387 -3.832 -4.031 1 95.62 111 PRO B CA 1
ATOM 2199 C C . PRO B 1 111 ? -8.664 -3.914 -3.197 1 95.62 111 PRO B C 1
ATOM 2201 O O . PRO B 1 111 ? -8.688 -3.434 -2.061 1 95.62 111 PRO B O 1
ATOM 2204 N N . ASN B 1 112 ? -9.727 -4.445 -3.699 1 95.25 112 ASN B N 1
ATOM 2205 C CA . ASN B 1 112 ? -10.977 -4.613 -2.957 1 95.25 112 ASN B CA 1
ATOM 2206 C C . ASN B 1 112 ? -11.195 -6.07 -2.551 1 95.25 112 ASN B C 1
ATOM 2208 O O . ASN B 1 112 ? -12.297 -6.449 -2.152 1 95.25 112 ASN B O 1
ATOM 2212 N N . ALA B 1 113 ? -10.234 -6.902 -2.787 1 97.69 113 ALA B N 1
ATOM 2213 C CA . ALA B 1 113 ? -10.203 -8.328 -2.465 1 97.69 113 ALA B CA 1
ATOM 2214 C C . ALA B 1 113 ? -11.328 -9.07 -3.17 1 97.69 113 ALA B C 1
ATOM 2216 O O . ALA B 1 113 ? -11.859 -10.055 -2.643 1 97.69 113 ALA B O 1
ATOM 2217 N N . GLU B 1 114 ? -11.742 -8.547 -4.301 1 97.69 114 GLU B N 1
ATOM 2218 C CA . GLU B 1 114 ? -12.875 -9.141 -5 1 97.69 114 GLU B CA 1
ATOM 2219 C C . GLU B 1 114 ? -12.539 -10.531 -5.523 1 97.69 114 GLU B C 1
ATOM 2221 O O . GLU B 1 114 ? -13.367 -11.445 -5.453 1 97.69 114 GLU B O 1
ATOM 2226 N N . ILE B 1 115 ? -11.367 -10.75 -6.086 1 98.31 115 ILE B N 1
ATOM 2227 C CA . ILE B 1 115 ? -10.93 -12.055 -6.578 1 98.31 115 ILE B CA 1
ATOM 2228 C C . ILE B 1 115 ? -10.867 -13.047 -5.418 1 98.31 115 ILE B C 1
ATOM 2230 O O . ILE B 1 115 ? -11.438 -14.133 -5.496 1 98.31 115 ILE B O 1
ATOM 2234 N N . SER B 1 116 ? -10.227 -12.641 -4.328 1 98.44 116 SER B N 1
ATOM 2235 C CA . SER B 1 116 ? -10.008 -13.516 -3.18 1 98.44 116 SER B CA 1
ATOM 2236 C C . SER B 1 116 ? -11.32 -13.852 -2.48 1 98.44 116 SER B C 1
ATOM 2238 O O . SER B 1 116 ? -11.484 -14.945 -1.945 1 98.44 116 SER B O 1
ATOM 2240 N N . LYS B 1 117 ? -12.234 -12.867 -2.438 1 98.19 117 LYS B N 1
ATOM 2241 C CA . LYS B 1 117 ? -13.555 -13.117 -1.86 1 98.19 117 LYS B CA 1
ATOM 2242 C C . LYS B 1 117 ? -14.289 -14.219 -2.621 1 98.19 117 LYS B C 1
ATOM 2244 O O . LYS B 1 117 ? -15.039 -15 -2.029 1 98.19 117 LYS B O 1
ATOM 2249 N N . GLU B 1 118 ? -14.109 -14.273 -3.932 1 98.12 118 GLU B N 1
ATOM 2250 C CA . GLU B 1 118 ? -14.75 -15.297 -4.746 1 98.12 118 GLU B CA 1
ATOM 2251 C C . GLU B 1 118 ? -14.18 -16.672 -4.449 1 98.12 118 GLU B C 1
ATOM 2253 O O . GLU B 1 118 ? -14.82 -17.703 -4.723 1 98.12 118 GLU B O 1
ATOM 2258 N N . LEU B 1 119 ? -12.953 -16.734 -3.932 1 97.88 119 LEU B N 1
ATOM 2259 C CA . LEU B 1 119 ? -12.367 -18 -3.521 1 97.88 119 LEU B CA 1
ATOM 2260 C C . LEU B 1 119 ? -12.953 -18.469 -2.195 1 97.88 119 LEU B C 1
ATOM 2262 O O . LEU B 1 119 ? -12.859 -19.641 -1.853 1 97.88 119 LEU B O 1
ATOM 2266 N N . GLY B 1 120 ? -13.469 -17.547 -1.406 1 96.69 120 GLY B N 1
ATOM 2267 C CA . GLY B 1 120 ? -14.07 -17.828 -0.117 1 96.69 120 GLY B CA 1
ATOM 2268 C C . GLY B 1 120 ? -13.711 -16.828 0.955 1 96.69 120 GLY B C 1
ATOM 2269 O O . GLY B 1 120 ? -12.758 -16.062 0.796 1 96.69 120 GLY B O 1
ATOM 2270 N N . GLU B 1 121 ? -14.383 -16.891 2.059 1 95.06 121 GLU B N 1
ATOM 2271 C CA . GLU B 1 121 ? -14.172 -15.938 3.143 1 95.06 121 GLU B CA 1
ATOM 2272 C C . GLU B 1 121 ? -12.836 -16.172 3.84 1 95.06 121 GLU B C 1
ATOM 2274 O O . GLU B 1 121 ? -12.25 -15.242 4.402 1 95.06 121 GLU B O 1
ATOM 2279 N N . ASP B 1 122 ? -12.391 -17.375 3.723 1 95.69 122 ASP B N 1
ATOM 2280 C CA . ASP B 1 122 ? -11.164 -17.766 4.406 1 95.69 122 ASP B CA 1
ATOM 2281 C C . ASP B 1 122 ? -9.938 -17.188 3.699 1 95.69 122 ASP B C 1
ATOM 2283 O O . ASP B 1 122 ? -8.812 -17.344 4.176 1 95.69 122 ASP B O 1
ATOM 2287 N N . PHE B 1 123 ? -10.172 -16.438 2.619 1 97.69 123 PHE B N 1
ATOM 2288 C CA . PHE B 1 123 ? -9.047 -15.961 1.836 1 97.69 123 PHE B CA 1
ATOM 2289 C C . PHE B 1 123 ? -8.93 -14.445 1.938 1 97.69 123 PHE B C 1
ATOM 2291 O O . PHE B 1 123 ? -8.094 -13.836 1.264 1 97.69 123 PHE B O 1
ATOM 2298 N N . VAL B 1 124 ? -9.789 -13.875 2.775 1 97.44 124 VAL B N 1
ATOM 2299 C CA . VAL B 1 124 ? -9.781 -12.445 3.041 1 97.44 124 VAL B CA 1
ATOM 2300 C C . VAL B 1 124 ? -9.828 -12.195 4.547 1 97.44 124 VAL B C 1
ATOM 2302 O O . VAL B 1 124 ? -10.312 -13.039 5.309 1 97.44 124 VAL B O 1
ATOM 2305 N N . VAL B 1 125 ? -9.281 -11.109 4.984 1 95.94 125 VAL B N 1
ATOM 2306 C CA . VAL B 1 125 ? -9.312 -10.75 6.398 1 95.94 125 VAL B CA 1
ATOM 2307 C C . VAL B 1 125 ? -9.461 -9.242 6.543 1 95.94 125 VAL B C 1
ATOM 2309 O O . VAL B 1 125 ? -8.773 -8.477 5.859 1 95.94 125 VAL B O 1
ATOM 2312 N N . ASP B 1 126 ? -10.414 -8.883 7.355 1 94.88 126 ASP B N 1
ATOM 2313 C CA . ASP B 1 126 ? -10.594 -7.465 7.66 1 94.88 126 ASP B CA 1
ATOM 2314 C C . ASP B 1 126 ? -9.812 -7.066 8.906 1 94.88 126 ASP B C 1
ATOM 2316 O O . ASP B 1 126 ? -10.203 -7.398 10.031 1 94.88 126 ASP B O 1
ATOM 2320 N N . LEU B 1 127 ? -8.75 -6.32 8.75 1 94.81 127 LEU B N 1
ATOM 2321 C CA . LEU B 1 127 ? -7.906 -5.871 9.852 1 94.81 127 LEU B CA 1
ATOM 2322 C C . LEU B 1 127 ? -8.094 -4.379 10.109 1 94.81 127 LEU B C 1
ATOM 2324 O O . LEU B 1 127 ? -7.148 -3.689 10.492 1 94.81 127 LEU B O 1
ATOM 2328 N N . SER B 1 128 ? -9.219 -3.887 9.852 1 93.94 128 SER B N 1
ATOM 2329 C CA . SER B 1 128 ? -9.547 -2.479 10.055 1 93.94 128 SER B CA 1
ATOM 2330 C C . SER B 1 128 ? -9.375 -2.078 11.516 1 93.94 128 SER B C 1
ATOM 2332 O O . SER B 1 128 ? -8.898 -0.979 11.812 1 93.94 128 SER B O 1
ATOM 2334 N N . SER B 1 129 ? -9.758 -2.967 12.469 1 92.69 129 SER B N 1
ATOM 2335 C CA . SER B 1 129 ? -9.648 -2.666 13.891 1 92.69 129 SER B CA 1
ATOM 2336 C C . SER B 1 129 ? -8.188 -2.484 14.305 1 92.69 129 SER B C 1
ATOM 2338 O O . SER B 1 129 ? -7.898 -1.753 15.258 1 92.69 129 SER B O 1
ATOM 2340 N N . ALA B 1 130 ? -7.305 -3.09 13.523 1 91.81 130 ALA B N 1
ATOM 2341 C CA . ALA B 1 130 ? -5.875 -2.973 13.805 1 91.81 130 ALA B CA 1
ATOM 2342 C C . ALA B 1 130 ? -5.254 -1.832 13.008 1 91.81 130 ALA B C 1
ATOM 2344 O O . ALA B 1 130 ? -4.047 -1.583 13.109 1 91.81 130 ALA B O 1
ATOM 2345 N N . GLY B 1 131 ? -6.062 -1.151 12.156 1 93.56 131 GLY B N 1
ATOM 2346 C CA . GLY B 1 131 ? -5.574 -0.02 11.383 1 93.56 131 GLY B CA 1
ATOM 2347 C C . GLY B 1 131 ? -4.93 -0.427 10.07 1 93.56 131 GLY B C 1
ATOM 2348 O O . GLY B 1 131 ? -4.215 0.363 9.453 1 93.56 131 GLY B O 1
ATOM 2349 N N . PHE B 1 132 ? -5.168 -1.648 9.609 1 94.94 132 PHE B N 1
ATOM 2350 C CA . PHE B 1 132 ? -4.492 -2.133 8.414 1 94.94 132 PHE B CA 1
ATOM 2351 C C . PHE B 1 132 ? -5.453 -2.186 7.23 1 94.94 132 PHE B C 1
ATOM 2353 O O . PHE B 1 132 ? -5.023 -2.301 6.082 1 94.94 132 PHE B O 1
ATOM 2360 N N . GLY B 1 133 ? -6.828 -2.047 7.527 1 95.25 133 GLY B N 1
ATOM 2361 C CA . GLY B 1 133 ? -7.82 -2.145 6.469 1 95.25 133 GLY B CA 1
ATOM 2362 C C . GLY B 1 133 ? -8.047 -3.566 5.996 1 95.25 133 GLY B C 1
ATOM 2363 O O . GLY B 1 133 ? -7.75 -4.523 6.715 1 95.25 133 GLY B O 1
ATOM 2364 N N . LEU B 1 134 ? -8.711 -3.668 4.867 1 96.5 134 LEU B N 1
ATOM 2365 C CA . LEU B 1 134 ? -8.961 -4.953 4.223 1 96.5 134 LEU B CA 1
ATOM 2366 C C . LEU B 1 134 ? -7.664 -5.543 3.676 1 96.5 134 LEU B C 1
ATOM 2368 O O . LEU B 1 134 ? -6.887 -4.848 3.016 1 96.5 134 LEU B O 1
ATOM 2372 N N . ARG B 1 135 ? -7.426 -6.805 4.016 1 97.5 135 ARG B N 1
ATOM 2373 C CA . ARG B 1 135 ? -6.234 -7.52 3.566 1 97.5 135 ARG B CA 1
ATOM 2374 C C . ARG B 1 135 ? -6.598 -8.891 3.016 1 97.5 135 ARG B C 1
ATOM 2376 O O . ARG B 1 135 ? -7.727 -9.359 3.189 1 97.5 135 ARG B O 1
ATOM 2383 N N . LEU B 1 136 ? -5.68 -9.5 2.316 1 98.06 136 LEU B N 1
ATOM 2384 C CA . LEU B 1 136 ? -5.824 -10.914 1.972 1 98.06 136 LEU B CA 1
ATOM 2385 C C . LEU B 1 136 ? -5.199 -11.805 3.041 1 98.06 136 LEU B C 1
ATOM 2387 O O . LEU B 1 136 ? -4.191 -11.43 3.65 1 98.06 136 LEU B O 1
ATOM 2391 N N . GLN B 1 137 ? -5.859 -12.938 3.281 1 97.31 137 GLN B N 1
ATOM 2392 C CA . GLN B 1 137 ? -5.18 -13.992 4.027 1 97.31 137 GLN B CA 1
ATOM 2393 C C . GLN B 1 137 ? -4.004 -14.555 3.236 1 97.31 137 GLN B C 1
ATOM 2395 O O . GLN B 1 137 ? -3.959 -14.43 2.01 1 97.31 137 GLN B O 1
ATOM 2400 N N . ARG B 1 138 ? -3.039 -15.055 4.035 1 98 138 ARG B N 1
ATOM 2401 C CA . ARG B 1 138 ? -1.971 -15.773 3.346 1 98 138 ARG B CA 1
ATOM 2402 C C . ARG B 1 138 ? -2.471 -17.109 2.801 1 98 138 ARG B C 1
ATOM 2404 O O . ARG B 1 138 ? -2.963 -17.953 3.559 1 98 138 ARG B O 1
ATOM 2411 N N . TYR B 1 139 ? -2.404 -17.266 1.472 1 98.12 139 TYR B N 1
ATOM 2412 C CA . TYR B 1 139 ? -2.906 -18.5 0.875 1 98.12 139 TYR B CA 1
ATOM 2413 C C . TYR B 1 139 ? -2.123 -18.859 -0.382 1 98.12 139 TYR B C 1
ATOM 2415 O O . TYR B 1 139 ? -1.295 -18.062 -0.849 1 98.12 139 TYR B O 1
ATOM 2423 N N . ALA B 1 140 ? -2.338 -20.031 -0.901 1 98.25 140 ALA B N 1
ATOM 2424 C CA . ALA B 1 140 ? -1.743 -20.469 -2.158 1 98.25 140 ALA B CA 1
ATOM 2425 C C . ALA B 1 140 ? -2.746 -21.266 -2.994 1 98.25 140 ALA B C 1
ATOM 2427 O O . ALA B 1 140 ? -3.59 -21.984 -2.449 1 98.25 140 ALA B O 1
ATOM 2428 N N . ALA B 1 141 ? -2.639 -21.141 -4.23 1 98.56 141 ALA B N 1
ATOM 2429 C CA . ALA B 1 141 ? -3.43 -21.875 -5.211 1 98.56 141 ALA B CA 1
ATOM 2430 C C . ALA B 1 141 ? -2.551 -22.391 -6.348 1 98.56 141 ALA B C 1
ATOM 2432 O O . ALA B 1 141 ? -1.638 -21.703 -6.797 1 98.56 141 ALA B O 1
ATOM 2433 N N . LEU B 1 142 ? -2.793 -23.594 -6.738 1 98.69 142 LEU B N 1
ATOM 2434 C CA . LEU B 1 142 ? -2.299 -24.141 -7.996 1 98.69 142 LEU B CA 1
ATOM 2435 C C . LEU B 1 142 ? -3.412 -24.219 -9.031 1 98.69 142 LEU B C 1
ATOM 2437 O O . LEU B 1 142 ? -4.445 -24.844 -8.797 1 98.69 142 LEU B O 1
ATOM 2441 N N . VAL B 1 143 ? -3.254 -23.531 -10.133 1 98.75 143 VAL B N 1
ATOM 2442 C CA . VAL B 1 143 ? -4.273 -23.438 -11.172 1 98.75 143 VAL B CA 1
ATOM 2443 C C . VAL B 1 143 ? -3.779 -24.109 -12.445 1 98.75 143 VAL B C 1
ATOM 2445 O O . VAL B 1 143 ? -2.781 -23.688 -13.031 1 98.75 143 VAL B O 1
ATOM 2448 N N . VAL B 1 144 ? -4.453 -25.141 -12.898 1 98.5 144 VAL B N 1
ATOM 2449 C CA . VAL B 1 144 ? -4.113 -25.875 -14.109 1 98.5 144 VAL B CA 1
ATOM 2450 C C . VAL B 1 144 ? -5.242 -25.766 -15.125 1 98.5 144 VAL B C 1
ATOM 2452 O O . VAL B 1 144 ? -6.328 -26.312 -14.922 1 98.5 144 VAL B O 1
ATOM 2455 N N . ASN B 1 145 ? -4.957 -25.016 -16.203 1 98.25 145 ASN B N 1
ATOM 2456 C CA . ASN B 1 145 ? -5.957 -24.781 -17.234 1 98.25 145 ASN B CA 1
ATOM 2457 C C . ASN B 1 145 ? -7.223 -24.156 -16.672 1 98.25 145 ASN B C 1
ATOM 2459 O O . ASN B 1 145 ? -8.336 -24.578 -17 1 98.25 145 ASN B O 1
ATOM 2463 N N . GLY B 1 146 ? -6.988 -23.312 -15.703 1 98.25 146 GLY B N 1
ATOM 2464 C CA . GLY B 1 146 ? -8.094 -22.578 -15.117 1 98.25 146 GLY B CA 1
ATOM 2465 C C . GLY B 1 146 ? -8.711 -23.281 -13.914 1 98.25 146 GLY B C 1
ATOM 2466 O O . GLY B 1 146 ? -9.469 -22.672 -13.156 1 98.25 146 GLY B O 1
ATOM 2467 N N . ASP B 1 147 ? -8.398 -24.578 -13.719 1 98.19 147 ASP B N 1
ATOM 2468 C CA . ASP B 1 147 ? -8.945 -25.359 -12.602 1 98.19 147 ASP B CA 1
ATOM 2469 C C . ASP B 1 147 ? -8.047 -25.25 -11.375 1 98.19 147 ASP B C 1
ATOM 2471 O O . ASP B 1 147 ? -6.82 -25.312 -11.484 1 98.19 147 ASP B O 1
ATOM 2475 N N . ILE B 1 148 ? -8.68 -25.062 -10.242 1 98.56 148 ILE B N 1
ATOM 2476 C CA . ILE B 1 148 ? -7.941 -25.062 -8.984 1 98.56 148 ILE B CA 1
ATOM 2477 C C . ILE B 1 148 ? -7.652 -26.5 -8.555 1 98.56 148 ILE B C 1
ATOM 2479 O O . ILE B 1 148 ? -8.578 -27.281 -8.297 1 98.56 148 ILE B O 1
ATOM 2483 N N . THR B 1 149 ? -6.414 -26.859 -8.453 1 97.94 149 THR B N 1
ATOM 2484 C CA . THR B 1 149 ? -6.043 -28.203 -8.055 1 97.94 149 THR B CA 1
ATOM 2485 C C . THR B 1 149 ? -5.488 -28.219 -6.633 1 97.94 149 THR B C 1
ATOM 2487 O O . THR B 1 149 ? -5.402 -29.281 -6 1 97.94 149 THR B O 1
ATOM 2490 N N . TYR B 1 150 ? -5.145 -27.109 -6.16 1 97.88 150 TYR B N 1
ATOM 2491 C CA . TYR B 1 150 ? -4.758 -26.875 -4.777 1 97.88 150 TYR B CA 1
ATOM 2492 C C . TYR B 1 150 ? -5.184 -25.484 -4.324 1 97.88 150 TYR B C 1
ATOM 2494 O O . TYR B 1 150 ? -5.012 -24.5 -5.062 1 97.88 150 TYR B O 1
ATOM 2502 N N . LEU B 1 151 ? -5.809 -25.359 -3.193 1 98.06 151 LEU B N 1
ATOM 2503 C CA . LEU B 1 151 ? -6.203 -24.078 -2.605 1 98.06 151 LEU B CA 1
ATOM 2504 C C . LEU B 1 151 ? -6.324 -24.188 -1.09 1 98.06 151 LEU B C 1
ATOM 2506 O O . LEU B 1 151 ? -7.246 -24.844 -0.583 1 98.06 151 LEU B O 1
ATOM 2510 N N . LYS B 1 152 ? -5.383 -23.547 -0.437 1 97.31 152 LYS B N 1
ATOM 2511 C CA . LYS B 1 152 ? -5.406 -23.562 1.023 1 97.31 152 LYS B CA 1
ATOM 2512 C C . LYS B 1 152 ? -4.977 -22.203 1.587 1 97.31 152 LYS B C 1
ATOM 2514 O O . LYS B 1 152 ? -4.152 -21.516 0.987 1 97.31 152 LYS B O 1
ATOM 2519 N N . SER B 1 153 ? -5.539 -21.828 2.66 1 96.75 153 SER B N 1
ATOM 2520 C CA . SER B 1 153 ? -5.223 -20.609 3.391 1 96.75 153 SER B CA 1
ATOM 2521 C C . SER B 1 153 ? -4.539 -20.922 4.719 1 96.75 153 SER B C 1
ATOM 2523 O O . SER B 1 153 ? -4.855 -21.906 5.367 1 96.75 153 SER B O 1
ATOM 2525 N N . GLU B 1 154 ? -3.641 -20.078 5.062 1 95.5 154 GLU B N 1
ATOM 2526 C CA . GLU B 1 154 ? -3.057 -20.172 6.398 1 95.5 154 GLU B CA 1
ATOM 2527 C C . GLU B 1 154 ? -4.078 -19.828 7.473 1 95.5 154 GLU B C 1
ATOM 2529 O O . GLU B 1 154 ? -4.992 -19.031 7.234 1 95.5 154 GLU B O 1
ATOM 2534 N N . LYS B 1 155 ? -4.035 -20.453 8.547 1 84.94 155 LYS B N 1
ATOM 2535 C CA . LYS B 1 155 ? -4.996 -20.234 9.625 1 84.94 155 LYS B CA 1
ATOM 2536 C C . LYS B 1 155 ? -4.809 -18.844 10.25 1 84.94 155 LYS B C 1
ATOM 2538 O O . LYS B 1 155 ? -5.773 -18.234 10.695 1 84.94 155 LYS B O 1
ATOM 2543 N N . ASP B 1 156 ? -3.627 -18.438 10.297 1 84.12 156 ASP B N 1
ATOM 2544 C CA . ASP B 1 156 ? -3.301 -17.141 10.883 1 84.12 156 ASP B CA 1
ATOM 2545 C C . ASP B 1 156 ? -2.355 -16.359 9.977 1 84.12 156 ASP B C 1
ATOM 2547 O O . ASP B 1 156 ? -2.135 -16.734 8.82 1 84.12 156 ASP B O 1
ATOM 2551 N N . LEU B 1 157 ? -1.872 -15.234 10.492 1 82.25 157 LEU B N 1
ATOM 2552 C CA . LEU B 1 157 ? -1.03 -14.336 9.711 1 82.25 157 LEU B CA 1
ATOM 2553 C C . LEU B 1 157 ? 0.387 -14.891 9.586 1 82.25 157 LEU B C 1
ATOM 2555 O O . LEU B 1 157 ? 1.224 -14.312 8.883 1 82.25 157 LEU B O 1
ATOM 2559 N N . GLY B 1 158 ? 0.532 -15.977 10.156 1 86.94 158 GLY B N 1
ATOM 2560 C CA . GLY B 1 158 ? 1.839 -16.609 10.086 1 86.94 158 GLY B CA 1
ATOM 2561 C C . GLY B 1 158 ? 2.082 -17.312 8.766 1 86.94 158 GLY B C 1
ATOM 2562 O O . GLY B 1 158 ? 1.187 -17.406 7.922 1 86.94 158 GLY B O 1
ATOM 2563 N N . PHE B 1 159 ? 3.355 -17.672 8.445 1 92 159 PHE B N 1
ATOM 2564 C CA . PHE B 1 159 ? 3.793 -18.406 7.262 1 92 159 PHE B CA 1
ATOM 2565 C C . PHE B 1 159 ? 4.223 -19.828 7.633 1 92 159 PHE B C 1
ATOM 2567 O O . PHE B 1 159 ? 5.129 -20.016 8.445 1 92 159 PHE B O 1
ATOM 2574 N N . THR B 1 160 ? 3.49 -20.797 7.117 1 92.62 160 THR B N 1
ATOM 2575 C CA . THR B 1 160 ? 3.789 -22.203 7.375 1 92.62 160 THR B CA 1
ATOM 2576 C C . THR B 1 160 ? 4 -22.953 6.07 1 92.62 160 THR B C 1
ATOM 2578 O O . THR B 1 160 ? 4.254 -22.359 5.027 1 92.62 160 THR B O 1
ATOM 2581 N N . ASP B 1 161 ? 3.906 -24.25 6.16 1 92.81 161 ASP B N 1
ATOM 2582 C CA . ASP B 1 161 ? 4.145 -25.078 4.988 1 92.81 161 ASP B CA 1
ATOM 2583 C C . ASP B 1 161 ? 2.961 -25.031 4.027 1 92.81 161 ASP B C 1
ATOM 2585 O O . ASP B 1 161 ? 3.096 -25.375 2.85 1 92.81 161 ASP B O 1
ATOM 2589 N N . ILE B 1 162 ? 1.863 -24.578 4.508 1 94.38 162 ILE B N 1
ATOM 2590 C CA . ILE B 1 162 ? 0.628 -24.625 3.73 1 94.38 162 ILE B CA 1
ATOM 2591 C C . ILE B 1 162 ? 0.789 -23.797 2.453 1 94.38 162 ILE B C 1
ATOM 2593 O O . ILE B 1 162 ? 0.431 -24.266 1.365 1 94.38 162 ILE B O 1
ATOM 2597 N N . SER B 1 163 ? 1.357 -22.641 2.537 1 96.62 163 SER B N 1
ATOM 2598 C CA . SER B 1 163 ? 1.465 -21.766 1.374 1 96.62 163 SER B CA 1
ATOM 2599 C C . SER B 1 163 ? 2.91 -21.656 0.896 1 96.62 163 SER B C 1
ATOM 2601 O O . SER B 1 163 ? 3.25 -20.734 0.138 1 96.62 163 SER B O 1
ATOM 2603 N N . SER B 1 164 ? 3.752 -22.578 1.335 1 97.31 164 SER B N 1
ATOM 2604 C CA . SER B 1 164 ? 5.164 -22.516 0.968 1 97.31 164 SER B CA 1
ATOM 2605 C C . SER B 1 164 ? 5.375 -22.969 -0.472 1 97.31 164 SER B C 1
ATOM 2607 O O . SER B 1 164 ? 4.59 -23.766 -1.004 1 97.31 164 SER B O 1
ATOM 2609 N N . ALA B 1 165 ? 6.445 -22.453 -1.086 1 97.62 165 ALA B N 1
ATOM 2610 C CA . ALA B 1 165 ? 6.828 -22.859 -2.438 1 97.62 165 ALA B CA 1
ATOM 2611 C C . ALA B 1 165 ? 7.055 -24.359 -2.521 1 97.62 165 ALA B C 1
ATOM 2613 O O . ALA B 1 165 ? 6.609 -25.016 -3.471 1 97.62 165 ALA B O 1
ATOM 2614 N N . GLU B 1 166 ? 7.684 -24.906 -1.519 1 96.75 166 GLU B N 1
ATOM 2615 C CA . GLU B 1 166 ? 7.988 -26.328 -1.511 1 96.75 166 GLU B CA 1
ATOM 2616 C C . GLU B 1 166 ? 6.711 -27.172 -1.542 1 96.75 166 GLU B C 1
ATOM 2618 O O . GLU B 1 166 ? 6.633 -28.156 -2.271 1 96.75 166 GLU B O 1
ATOM 2623 N N . THR B 1 167 ? 5.816 -26.766 -0.692 1 97.56 167 THR B N 1
ATOM 2624 C CA . THR B 1 167 ? 4.551 -27.484 -0.654 1 97.56 167 THR B CA 1
ATOM 2625 C C . THR B 1 167 ? 3.863 -27.438 -2.016 1 97.56 167 THR B C 1
ATOM 2627 O O . THR B 1 167 ? 3.377 -28.469 -2.504 1 97.56 167 THR B O 1
ATOM 2630 N N . ILE B 1 168 ? 3.803 -26.25 -2.656 1 97.62 168 ILE B N 1
ATOM 2631 C CA . ILE B 1 168 ? 3.145 -26.109 -3.951 1 97.62 168 ILE B CA 1
ATOM 2632 C C . ILE B 1 168 ? 3.869 -26.953 -4.996 1 97.62 168 ILE B C 1
ATOM 2634 O O . ILE B 1 168 ? 3.23 -27.609 -5.816 1 97.62 168 ILE B O 1
ATOM 2638 N N . LEU B 1 169 ? 5.172 -26.922 -4.984 1 98.12 169 LEU B N 1
ATOM 2639 C CA . LEU B 1 169 ? 5.98 -27.672 -5.93 1 98.12 169 LEU B CA 1
ATOM 2640 C C . LEU B 1 169 ? 5.664 -29.172 -5.84 1 98.12 169 LEU B C 1
ATOM 2642 O O . LEU B 1 169 ? 5.637 -29.859 -6.855 1 98.12 169 LEU B O 1
ATOM 2646 N N . LYS B 1 170 ? 5.344 -29.656 -4.605 1 97.62 170 LYS B N 1
ATOM 2647 C CA . LYS B 1 170 ? 5.027 -31.062 -4.391 1 97.62 170 LYS B CA 1
ATOM 2648 C C . LYS B 1 170 ? 3.652 -31.406 -4.949 1 97.62 170 LYS B C 1
ATOM 2650 O O . LYS B 1 170 ? 3.346 -32.594 -5.176 1 97.62 170 LYS B O 1
ATOM 2655 N N . LYS B 1 171 ? 2.881 -30.391 -5.125 1 97 171 LYS B N 1
ATOM 2656 C CA . LYS B 1 171 ? 1.52 -30.609 -5.602 1 97 171 LYS B CA 1
ATOM 2657 C C . LYS B 1 171 ? 1.46 -30.594 -7.125 1 97 171 LYS B C 1
ATOM 2659 O O . LYS B 1 171 ? 0.432 -30.938 -7.715 1 97 171 LYS B O 1
ATOM 2664 N N . ILE B 1 172 ? 2.518 -30.109 -7.734 1 95.81 172 ILE B N 1
ATOM 2665 C CA . ILE B 1 172 ? 2.557 -30.078 -9.195 1 95.81 172 ILE B CA 1
ATOM 2666 C C . ILE B 1 172 ? 2.842 -31.484 -9.734 1 95.81 172 ILE B C 1
ATOM 2668 O O . ILE B 1 172 ? 3.719 -32.188 -9.227 1 95.81 172 ILE B O 1
ATOM 2672 N N . ALA B 1 173 ? 2.006 -32.031 -10.57 1 84.44 173 ALA B N 1
ATOM 2673 C CA . ALA B 1 173 ? 2.092 -33.375 -11.133 1 84.44 173 ALA B CA 1
ATOM 2674 C C . ALA B 1 173 ? 3.389 -33.562 -11.914 1 84.44 173 ALA B C 1
ATOM 2676 O O . ALA B 1 173 ? 3.92 -32.594 -12.484 1 84.44 173 ALA B O 1
#

Sequence (346 aa):
MTQFPTNINPKYIPFSKENSGVLTCGNPIDLNLKDLFKDSTVVVTGAPGPFTPVCSEQHIPDYLKHLKDFKDKGVKKVVVLTANDPFVMAAWGKALGYTDEENYIIFATDPNAEISKELGEDFVVDLSSAGFGLRLQRYAALVVNGDITYLKSEKDLGFTDISSAETILKKIAMTQFPTNINPKYIPFSKENSGVLTCGNPIDLNLKDLFKDSTVVVTGAPGPFTPVCSEQHIPDYLKHLKDFKDKGVKKVVVLTANDPFVMAAWGKALGYTDEENYIIFATDPNAEISKELGEDFVVDLSSAGFGLRLQRYAALVVNGDITYLKSEKDLGFTDISSAETILKKIA

pLDDT: mean 96.18, std 3.88, range [69.5, 98.88]

Radius of gyration: 20.56 Å; Cα contacts (8 Å, |Δi|>4): 830; chains: 2; bounding box: 34×67×43 Å